Protein AF-A0A2S9FJV7-F1 (afdb_monomer)

Solvent-accessible surface area (backbone atoms only — not comparable to full-atom values): 10987 Å² total; per-residue (Å²): 119,76,80,60,46,56,65,52,51,50,52,47,60,64,44,48,60,54,53,55,47,49,53,51,53,50,49,54,50,53,51,50,48,63,74,38,38,70,60,54,49,48,46,66,67,48,44,59,58,54,53,48,51,53,51,48,52,50,62,65,41,60,77,49,50,61,55,51,49,52,54,50,47,55,52,48,50,49,51,62,64,44,38,68,61,52,52,50,45,69,64,48,48,62,56,52,52,52,55,50,46,55,44,64,33,29,91,65,30,99,82,59,45,58,73,79,84,90,76,91,76,79,64,77,75,50,78,72,59,49,49,50,81,56,78,91,72,60,74,60,92,86,64,80,75,90,74,84,80,73,83,83,65,46,73,63,64,64,92,85,38,86,64,59,75,77,54,68,52,76,40,70,35,75,95,40,85,96,42,51,82

Structure (mmCIF, N/CA/C/O backbone):
data_AF-A0A2S9FJV7-F1
#
_entry.id   AF-A0A2S9FJV7-F1
#
loop_
_atom_site.group_PDB
_atom_site.id
_atom_site.type_symbol
_atom_site.label_atom_id
_atom_site.label_alt_id
_atom_site.label_comp_id
_atom_site.label_asym_id
_atom_site.label_entity_id
_atom_site.label_seq_id
_atom_site.pdbx_PDB_ins_code
_atom_site.Cartn_x
_atom_site.Cartn_y
_atom_site.Cartn_z
_atom_site.occupancy
_atom_site.B_iso_or_equiv
_atom_site.auth_seq_id
_atom_site.auth_comp_id
_atom_site.auth_asym_id
_atom_site.auth_atom_id
_atom_site.pdbx_PDB_model_num
ATOM 1 N N . LEU A 1 1 ? -90.585 1.931 44.753 1.00 53.41 1 LEU A N 1
ATOM 2 C CA . LEU A 1 1 ? -89.561 2.211 45.792 1.00 53.41 1 LEU A CA 1
ATOM 3 C C . LEU A 1 1 ? -89.014 0.941 46.443 1.00 53.41 1 LEU A C 1
ATOM 5 O O . LEU A 1 1 ? -87.830 0.916 46.735 1.00 53.41 1 LEU A O 1
ATOM 9 N N . ILE A 1 2 ? -89.824 -0.106 46.657 1.00 54.25 2 ILE A N 1
ATOM 10 C CA . ILE A 1 2 ? -89.303 -1.427 47.064 1.00 54.25 2 ILE A CA 1
ATOM 11 C C . ILE A 1 2 ? -88.737 -2.204 45.857 1.00 54.25 2 ILE A C 1
ATOM 13 O O . ILE A 1 2 ? -87.721 -2.876 46.006 1.00 54.25 2 ILE A O 1
ATOM 17 N N . ASP A 1 3 ? -89.279 -2.002 44.651 1.00 54.28 3 ASP A N 1
ATOM 18 C CA . ASP A 1 3 ? -88.851 -2.726 43.437 1.00 54.28 3 ASP A CA 1
ATOM 19 C C . ASP A 1 3 ? -87.491 -2.276 42.860 1.00 54.28 3 ASP A C 1
ATOM 21 O O . ASP A 1 3 ? -86.829 -3.051 42.178 1.00 54.28 3 ASP A O 1
ATOM 25 N N . ASP A 1 4 ? -87.020 -1.067 43.194 1.00 52.34 4 ASP A N 1
ATOM 26 C CA . ASP A 1 4 ? -85.708 -0.541 42.765 1.00 52.34 4 ASP A CA 1
ATOM 27 C C . ASP A 1 4 ? -84.579 -0.864 43.761 1.00 52.34 4 ASP A C 1
ATOM 29 O O . ASP A 1 4 ? -83.404 -0.601 43.499 1.00 52.34 4 ASP A O 1
ATOM 33 N N . SER A 1 5 ? -84.922 -1.425 44.927 1.00 54.91 5 SER A N 1
ATOM 34 C CA . SER A 1 5 ? -83.942 -1.744 45.971 1.00 54.91 5 SER A CA 1
ATOM 35 C C . SER A 1 5 ? -83.142 -3.010 45.649 1.00 54.91 5 SER A C 1
ATOM 37 O O . SER A 1 5 ? -81.951 -3.051 45.941 1.00 54.91 5 SER A O 1
ATOM 39 N N . GLY A 1 6 ? -83.755 -3.987 44.969 1.00 60.19 6 GLY A N 1
ATOM 40 C CA . GLY A 1 6 ? -83.097 -5.215 44.504 1.00 60.19 6 GLY A CA 1
ATOM 41 C C . GLY A 1 6 ? -81.924 -4.954 43.548 1.00 60.19 6 GLY A C 1
ATOM 42 O O . GLY A 1 6 ? -80.798 -5.285 43.901 1.00 60.19 6 GLY A O 1
ATOM 43 N N . PRO A 1 7 ? -82.127 -4.269 42.403 1.00 63.44 7 PRO A N 1
ATOM 44 C CA . PRO A 1 7 ? -81.056 -3.990 41.438 1.00 63.44 7 PRO A CA 1
ATOM 45 C C . PRO A 1 7 ? -79.914 -3.129 42.001 1.00 63.44 7 PRO A C 1
ATOM 47 O O . PR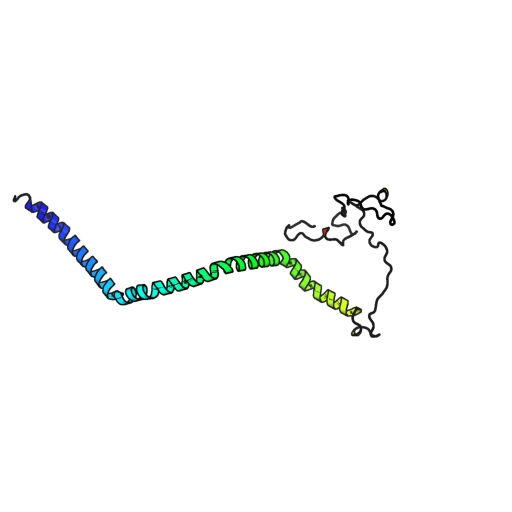O A 1 7 ? -78.753 -3.302 41.634 1.00 63.44 7 PRO A O 1
ATOM 50 N N . LEU A 1 8 ? -80.223 -2.197 42.911 1.00 59.31 8 LEU A N 1
ATOM 51 C CA . LEU A 1 8 ? -79.219 -1.351 43.560 1.00 59.31 8 LEU A CA 1
ATOM 52 C C . LEU A 1 8 ? -78.386 -2.148 44.575 1.00 59.31 8 LEU A C 1
ATOM 54 O O . LEU A 1 8 ? -77.164 -2.001 44.604 1.00 59.31 8 LEU A O 1
ATOM 58 N N . LEU A 1 9 ? -79.026 -3.000 45.381 1.00 57.56 9 LEU A N 1
ATOM 59 C CA . LEU A 1 9 ? -78.347 -3.893 46.322 1.00 57.56 9 LEU A CA 1
ATOM 60 C C . LEU A 1 9 ? -77.525 -4.966 45.594 1.00 57.56 9 LEU A C 1
ATOM 62 O O . LEU A 1 9 ? -76.413 -5.246 46.035 1.00 57.56 9 LEU A O 1
ATOM 66 N N . ASP A 1 10 ? -77.998 -5.470 44.452 1.00 59.06 10 ASP A N 1
ATOM 67 C CA . ASP A 1 10 ? -77.259 -6.406 43.594 1.00 59.06 10 ASP A CA 1
ATOM 68 C C . ASP A 1 10 ? -76.037 -5.739 42.943 1.00 59.06 10 ASP A C 1
ATOM 70 O O . ASP A 1 10 ? -74.940 -6.291 42.992 1.00 59.06 10 ASP A O 1
ATOM 74 N N . SER A 1 11 ? -76.164 -4.502 42.443 1.00 60.59 11 SER A N 1
ATOM 75 C CA . SER A 1 11 ? -75.019 -3.740 41.913 1.00 60.59 11 SER A CA 1
ATOM 76 C C . SER A 1 11 ? -73.975 -3.401 42.989 1.00 60.59 11 SER A C 1
ATOM 78 O O . SER A 1 11 ? -72.770 -3.373 42.722 1.00 60.59 11 SER A O 1
ATOM 80 N N . GLN A 1 12 ? -74.407 -3.167 44.234 1.00 56.41 12 GLN A N 1
ATOM 81 C CA . GLN A 1 12 ? -73.503 -2.940 45.363 1.00 56.41 12 GLN A CA 1
ATOM 82 C C . GLN A 1 12 ? -72.866 -4.242 45.851 1.00 56.41 12 GLN A C 1
ATOM 84 O O . GLN A 1 12 ? -71.688 -4.239 46.209 1.00 56.41 12 GLN A O 1
ATOM 89 N N . ALA A 1 13 ? -73.588 -5.362 45.806 1.00 61.78 13 ALA A N 1
ATOM 90 C CA . ALA A 1 13 ? -73.029 -6.686 46.050 1.00 61.78 13 ALA A CA 1
ATOM 91 C C . ALA A 1 13 ? -71.978 -7.057 44.985 1.00 61.78 13 ALA A C 1
ATOM 93 O O . ALA A 1 13 ? -70.896 -7.515 45.349 1.00 61.78 13 ALA A O 1
ATOM 94 N N . GLU A 1 14 ? -72.230 -6.762 43.703 1.00 63.12 14 GLU A N 1
ATOM 95 C CA . GLU A 1 14 ? -71.280 -6.985 42.600 1.00 63.12 14 GLU A CA 1
ATOM 96 C C . GLU A 1 14 ? -70.026 -6.099 42.690 1.00 63.12 14 GLU A C 1
ATOM 98 O O . GLU A 1 14 ? -68.915 -6.545 42.399 1.00 63.12 14 GLU A O 1
ATOM 103 N N . THR A 1 15 ? -70.159 -4.839 43.116 1.00 65.25 15 THR A N 1
ATOM 104 C CA . THR A 1 15 ? -69.034 -3.881 43.156 1.00 65.25 15 THR A CA 1
ATOM 105 C C . THR A 1 15 ? -68.218 -3.932 44.448 1.00 65.25 15 THR A C 1
ATOM 107 O O . THR A 1 15 ? -67.056 -3.513 44.464 1.00 65.25 15 THR A O 1
ATOM 110 N N . THR A 1 16 ? -68.765 -4.496 45.528 1.00 75.25 16 THR A N 1
ATOM 111 C CA . THR A 1 16 ? -68.079 -4.608 46.827 1.00 75.25 16 THR A CA 1
ATOM 112 C C . THR A 1 16 ? -66.769 -5.395 46.728 1.00 75.25 16 THR A C 1
ATOM 114 O O . THR A 1 16 ? -65.754 -4.991 47.307 1.00 75.25 16 THR A O 1
ATOM 117 N N . ASP A 1 17 ? -66.750 -6.494 45.974 1.00 78.62 17 ASP A N 1
ATOM 118 C CA . ASP A 1 17 ? -65.540 -7.303 45.802 1.00 78.62 17 ASP A CA 1
ATOM 119 C C . ASP A 1 17 ? -64.489 -6.605 44.934 1.00 78.62 17 ASP A C 1
ATOM 121 O O . ASP A 1 17 ? -63.287 -6.709 45.212 1.00 78.62 17 ASP A O 1
ATOM 125 N N . ALA A 1 18 ? -64.923 -5.807 43.955 1.00 79.50 18 ALA A N 1
ATOM 126 C CA . ALA A 1 18 ? -64.040 -4.960 43.161 1.00 79.50 18 ALA A CA 1
ATOM 127 C C . ALA A 1 18 ? -63.389 -3.864 44.023 1.00 79.50 18 ALA A C 1
ATOM 129 O O . ALA A 1 18 ? -62.173 -3.685 43.966 1.00 79.50 18 ALA A O 1
ATOM 130 N N . ILE A 1 19 ? -64.154 -3.198 44.897 1.00 79.94 19 ILE A N 1
ATOM 131 C CA . ILE A 1 19 ? -63.640 -2.173 45.823 1.00 79.94 19 ILE A CA 1
ATOM 132 C C . ILE A 1 19 ? -62.657 -2.785 46.830 1.00 79.94 19 ILE A C 1
ATOM 134 O O . ILE A 1 19 ? -61.575 -2.240 47.053 1.00 79.94 19 ILE A O 1
ATOM 138 N N . LYS A 1 20 ? -62.979 -3.949 47.409 1.00 82.38 20 LYS A N 1
ATOM 139 C CA . LYS A 1 20 ? -62.076 -4.670 48.326 1.00 82.38 20 LYS A CA 1
ATOM 140 C C . LYS A 1 20 ? -60.790 -5.122 47.644 1.00 82.38 20 LYS A C 1
ATOM 142 O O . LYS A 1 20 ? -59.736 -5.157 48.280 1.00 82.38 20 LYS A O 1
ATOM 147 N N . THR A 1 21 ? -60.876 -5.526 46.381 1.00 86.56 21 THR A N 1
ATOM 148 C CA . THR A 1 21 ? -59.709 -5.918 45.585 1.00 86.56 21 THR A CA 1
ATOM 149 C C . THR A 1 21 ? -58.861 -4.700 45.257 1.00 86.56 21 THR A C 1
ATOM 151 O O . THR A 1 21 ? -57.668 -4.721 45.533 1.00 86.56 21 THR A O 1
ATOM 154 N N . TRP A 1 22 ? -59.468 -3.602 44.805 1.00 84.38 22 TRP A N 1
ATOM 155 C CA . TRP A 1 22 ? -58.778 -2.339 44.555 1.00 84.38 22 TRP A CA 1
ATOM 156 C C . TRP A 1 22 ? -58.074 -1.808 45.808 1.00 84.38 22 TRP A C 1
ATOM 158 O O . TRP A 1 22 ? -56.892 -1.490 45.747 1.00 84.38 22 TRP A O 1
ATOM 168 N N . ALA A 1 23 ? -58.742 -1.803 46.964 1.00 87.81 23 ALA A N 1
ATOM 169 C CA . ALA A 1 23 ? -58.144 -1.370 48.224 1.00 87.81 23 ALA A CA 1
ATOM 170 C C . ALA A 1 23 ? -56.967 -2.267 48.654 1.00 87.81 23 ALA A C 1
ATOM 172 O O . ALA A 1 23 ? -55.936 -1.760 49.096 1.00 87.81 23 ALA A O 1
ATOM 173 N N . ARG A 1 24 ? -57.077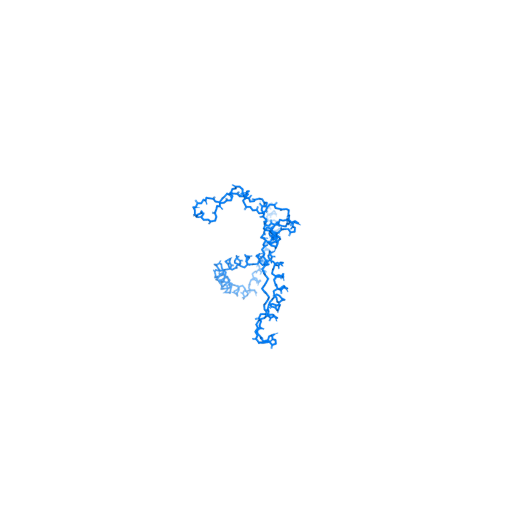 -3.595 48.482 1.00 87.75 24 ARG A N 1
ATOM 174 C CA . ARG A 1 24 ? -55.969 -4.534 48.747 1.00 87.75 24 ARG A CA 1
ATOM 175 C C . ARG A 1 24 ? -54.807 -4.345 47.781 1.00 87.75 24 ARG A C 1
ATOM 177 O O . ARG A 1 24 ? -53.664 -4.351 48.225 1.00 87.75 24 ARG A O 1
ATOM 184 N N . SER A 1 25 ? -55.083 -4.164 46.495 1.00 88.62 25 SER A N 1
ATOM 185 C CA . SER A 1 25 ? -54.067 -3.902 45.476 1.00 88.62 25 SER A CA 1
ATOM 186 C C . SER A 1 25 ? -53.365 -2.571 45.725 1.00 88.62 25 SER A C 1
ATOM 188 O O . SER A 1 25 ? -52.140 -2.523 45.690 1.00 88.62 25 SER A O 1
ATOM 190 N N . LEU A 1 26 ? -54.115 -1.517 46.055 1.00 88.56 26 LEU A N 1
ATOM 191 C CA . LEU A 1 26 ? -53.564 -0.210 46.395 1.00 88.56 26 LEU A CA 1
ATOM 192 C C . LEU A 1 26 ? -52.669 -0.313 47.631 1.00 88.56 26 LEU A C 1
ATOM 194 O O . LEU A 1 26 ? -51.532 0.134 47.576 1.00 88.56 26 LEU A O 1
ATOM 198 N N . ASN A 1 27 ? -53.144 -0.974 48.692 1.00 90.75 27 ASN A N 1
ATOM 199 C CA . ASN A 1 27 ? -52.367 -1.210 49.908 1.00 90.75 27 ASN A CA 1
ATOM 200 C C . ASN A 1 27 ? -51.111 -2.055 49.648 1.00 90.75 27 ASN A C 1
ATOM 202 O O . ASN A 1 27 ? -50.056 -1.776 50.201 1.00 90.75 27 ASN A O 1
ATOM 206 N N . GLY A 1 28 ? -51.200 -3.074 48.788 1.00 89.25 28 GLY A N 1
ATOM 207 C CA . GLY A 1 28 ? -50.046 -3.876 48.383 1.00 89.25 28 GLY A CA 1
ATOM 208 C C . GLY A 1 28 ? -48.990 -3.044 47.651 1.00 89.25 28 GLY A C 1
ATOM 209 O O . GLY A 1 28 ? -47.798 -3.183 47.924 1.00 89.25 28 GLY A O 1
ATOM 210 N N . ILE A 1 29 ? -49.425 -2.134 46.776 1.00 86.88 29 ILE A N 1
ATOM 211 C CA . ILE A 1 29 ? -48.541 -1.210 46.058 1.00 86.88 29 ILE A CA 1
ATOM 212 C C . ILE A 1 29 ? -47.909 -0.202 47.025 1.00 86.88 29 ILE A C 1
ATOM 214 O O . ILE A 1 29 ? -46.688 -0.061 47.025 1.00 86.88 29 ILE A O 1
ATOM 218 N N . THR A 1 30 ? -48.684 0.474 47.882 1.00 88.25 30 THR A N 1
ATOM 219 C CA . THR A 1 30 ? -48.124 1.441 48.844 1.00 88.25 30 THR A CA 1
ATOM 220 C C . THR A 1 30 ? -47.226 0.776 49.875 1.00 88.25 30 THR A C 1
ATOM 222 O O . THR A 1 30 ? -46.175 1.330 50.189 1.00 88.25 30 THR A O 1
ATOM 225 N N . ALA A 1 31 ? -47.565 -0.425 50.349 1.00 91.38 31 ALA A N 1
ATOM 226 C CA . ALA A 1 31 ? -46.692 -1.194 51.228 1.00 91.38 31 ALA A CA 1
ATOM 227 C C . ALA A 1 31 ? -45.354 -1.506 50.549 1.00 91.38 31 ALA A C 1
ATOM 229 O O . ALA A 1 31 ? -44.311 -1.352 51.182 1.00 91.38 31 ALA A O 1
ATOM 230 N N . GLN A 1 32 ? -45.358 -1.866 49.259 1.00 88.75 32 GLN A N 1
ATOM 231 C CA . GLN A 1 32 ? -44.109 -2.082 48.532 1.00 88.75 32 GLN A CA 1
ATOM 232 C C . GLN A 1 32 ? -43.318 -0.805 48.269 1.00 88.75 32 GLN A C 1
ATOM 234 O O . GLN A 1 32 ? -42.091 -0.829 48.320 1.00 88.75 32 GLN A O 1
ATOM 239 N N . VAL A 1 33 ? -43.980 0.322 48.022 1.00 87.44 33 VAL A N 1
ATOM 240 C CA . VAL A 1 33 ? -43.288 1.609 47.876 1.00 87.44 33 VAL A CA 1
ATOM 241 C C . VAL A 1 33 ? -42.628 2.019 49.191 1.00 87.44 33 VAL A C 1
ATOM 243 O O . VAL A 1 33 ? -41.473 2.420 49.178 1.00 87.44 33 VAL A O 1
ATOM 246 N N . VAL A 1 34 ? -43.311 1.858 50.327 1.00 91.94 34 VAL A N 1
ATOM 247 C CA . VAL A 1 34 ? -42.737 2.136 51.654 1.00 91.94 34 VAL A CA 1
ATOM 248 C C . VAL A 1 34 ? -41.585 1.181 51.965 1.00 91.94 34 VAL A C 1
ATOM 250 O O . VAL A 1 34 ? -40.537 1.615 52.437 1.00 91.94 34 VAL A O 1
ATOM 253 N N . GLN A 1 35 ? -41.749 -0.109 51.663 1.00 94.3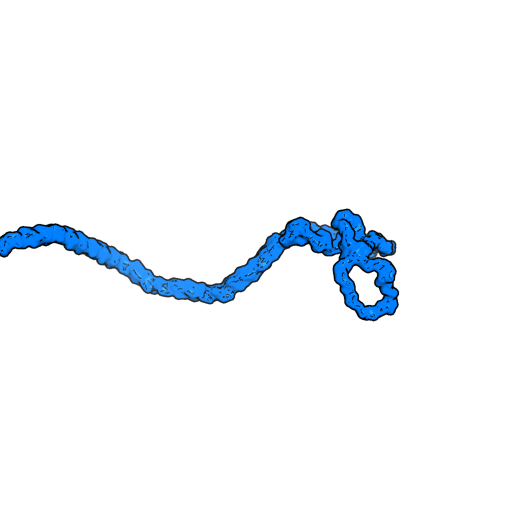8 35 GLN A N 1
ATOM 254 C CA . GLN A 1 35 ? -40.709 -1.115 51.873 1.00 94.38 35 GLN A CA 1
ATOM 255 C C . GLN A 1 35 ? -39.468 -0.851 51.004 1.00 94.38 35 GLN A C 1
ATOM 257 O O . GLN A 1 35 ? -38.355 -1.140 51.440 1.00 94.38 35 GLN A O 1
ATOM 262 N N . ASN A 1 36 ? -39.652 -0.253 49.819 1.00 92.50 36 ASN A N 1
ATOM 263 C CA . ASN A 1 36 ? -38.575 0.111 48.899 1.00 92.50 36 ASN A CA 1
ATOM 264 C C . ASN A 1 36 ? -38.174 1.604 48.924 1.00 92.50 36 ASN A C 1
ATOM 266 O O . ASN A 1 36 ? -37.377 2.027 48.081 1.00 92.50 36 ASN A O 1
ATOM 270 N N . ASP A 1 37 ? -38.685 2.418 49.861 1.00 92.81 37 ASP A N 1
ATOM 271 C CA . ASP A 1 37 ? -38.365 3.858 49.951 1.00 92.81 37 ASP A CA 1
ATOM 272 C C . ASP A 1 37 ? -36.849 4.129 49.967 1.00 92.81 37 ASP A C 1
ATOM 274 O O . ASP A 1 37 ? -36.408 5.018 49.232 1.00 92.81 37 ASP A O 1
ATOM 278 N N . PRO A 1 38 ? -36.010 3.352 50.689 1.00 91.50 38 PRO A N 1
ATOM 279 C CA . PRO A 1 38 ? -34.565 3.556 50.669 1.00 91.50 38 PRO A CA 1
ATOM 280 C C . PRO A 1 38 ? -33.960 3.383 49.272 1.00 91.50 38 PRO A C 1
ATOM 282 O O . PRO A 1 38 ? -33.111 4.181 48.875 1.00 91.50 38 PRO A O 1
ATOM 285 N N . GLN A 1 39 ? -34.396 2.377 48.504 1.00 90.00 39 GLN A N 1
ATOM 286 C CA . GLN A 1 39 ? -33.915 2.138 47.140 1.00 90.00 39 GLN A CA 1
ATOM 287 C C . GLN A 1 39 ? -34.402 3.225 46.176 1.00 90.00 39 GLN A C 1
ATOM 289 O O . GLN A 1 39 ? -33.616 3.720 45.368 1.00 90.00 39 GLN A O 1
ATOM 294 N N . VAL A 1 40 ? -35.671 3.638 46.280 1.00 86.50 40 VAL A N 1
ATOM 295 C CA . VAL A 1 40 ? -36.244 4.714 45.453 1.00 86.50 40 VAL A CA 1
ATOM 296 C C . VAL A 1 40 ? -35.520 6.032 45.720 1.00 86.50 40 VAL A C 1
ATOM 298 O O . VAL A 1 40 ? -35.098 6.721 44.791 1.00 86.50 40 VAL A O 1
ATOM 301 N N . ARG A 1 41 ? -35.290 6.359 46.993 1.00 89.12 41 ARG A N 1
ATOM 302 C CA . ARG A 1 41 ? -34.549 7.551 47.409 1.00 89.12 41 ARG A CA 1
ATOM 303 C C . ARG A 1 41 ? -33.095 7.498 46.957 1.00 89.12 41 ARG A C 1
ATOM 305 O O . ARG A 1 41 ? -32.585 8.499 46.462 1.00 89.12 41 ARG A O 1
ATOM 312 N N . ALA A 1 42 ? -32.444 6.340 47.061 1.00 89.12 42 ALA A N 1
ATOM 313 C CA . ALA A 1 42 ? -31.085 6.156 46.567 1.00 89.12 42 ALA A CA 1
ATOM 314 C C . ALA A 1 42 ? -30.998 6.370 45.048 1.00 89.12 42 ALA A C 1
ATOM 316 O O . ALA A 1 42 ? -30.059 7.014 44.583 1.00 89.12 42 ALA A O 1
ATOM 317 N N . LEU A 1 43 ? -31.979 5.887 44.279 1.00 87.19 43 LEU A N 1
ATOM 318 C CA . LEU A 1 43 ? -32.042 6.094 42.833 1.00 87.19 43 LEU A CA 1
ATOM 319 C C . LEU A 1 43 ? -32.260 7.571 42.479 1.00 87.19 43 LEU A C 1
ATOM 321 O O . LEU A 1 43 ? -31.559 8.097 41.620 1.00 87.19 43 LEU A O 1
ATOM 325 N N . LEU A 1 44 ? -33.172 8.261 43.167 1.00 87.31 44 LEU A N 1
ATOM 326 C CA . LEU A 1 44 ? -33.429 9.689 42.944 1.00 87.31 44 LEU A CA 1
ATOM 327 C C . LEU A 1 44 ? -32.240 10.572 43.345 1.00 87.31 44 LEU A C 1
ATOM 329 O O . LEU A 1 44 ? -31.981 11.580 42.696 1.00 87.31 44 LEU A O 1
ATOM 333 N N . GLN A 1 45 ? -31.501 10.193 44.389 1.00 88.50 45 GLN A N 1
ATOM 334 C CA . GLN A 1 45 ? -30.326 10.936 44.847 1.00 88.50 45 GLN A CA 1
ATOM 335 C C . GLN A 1 45 ? -29.089 10.683 43.978 1.00 88.50 45 GLN A C 1
ATOM 337 O O . GLN A 1 45 ? -28.330 11.610 43.713 1.00 88.50 45 GLN A O 1
ATOM 342 N N . ARG A 1 46 ? -28.861 9.438 43.542 1.00 87.56 46 ARG A N 1
ATOM 343 C CA . ARG A 1 46 ? -27.635 9.045 42.820 1.00 87.56 46 ARG A CA 1
ATOM 344 C C . ARG A 1 46 ? -27.790 9.070 41.300 1.00 87.56 46 ARG A C 1
ATOM 346 O O . ARG A 1 46 ? -26.806 9.268 40.593 1.00 87.56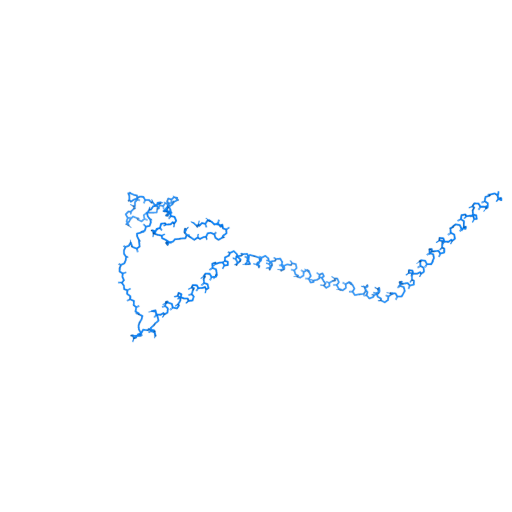 46 ARG A O 1
ATOM 353 N N . GLY A 1 47 ? -29.009 8.887 40.796 1.00 85.19 47 GLY A N 1
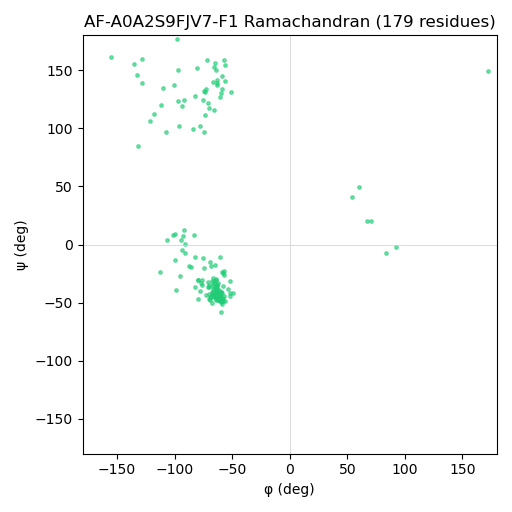ATOM 354 C CA . GLY A 1 47 ? -29.321 8.826 39.368 1.00 85.19 47 GLY A CA 1
ATOM 355 C C . GLY A 1 47 ? -28.924 10.082 38.584 1.00 85.19 47 GLY A C 1
ATOM 356 O O . GLY A 1 47 ? -28.243 9.939 37.569 1.00 85.19 47 GLY A O 1
ATOM 357 N N . PRO A 1 48 ? -29.270 11.304 39.039 1.00 91.44 48 PRO A N 1
ATOM 358 C CA . PRO A 1 48 ? -28.904 12.534 38.335 1.00 91.44 48 PRO A CA 1
ATOM 359 C C . PRO A 1 48 ? -27.390 12.726 38.207 1.00 91.44 48 PRO A C 1
ATOM 361 O O . PRO A 1 48 ? -26.913 13.033 37.118 1.00 91.44 48 PRO A O 1
ATOM 364 N N . GLY A 1 49 ? -26.637 12.471 39.284 1.00 87.06 49 GLY A N 1
ATOM 365 C CA . GLY A 1 49 ? -25.175 12.574 39.277 1.00 87.06 49 GLY A CA 1
ATOM 366 C C . GLY A 1 49 ? -24.529 11.576 38.317 1.00 87.06 49 GLY A C 1
ATOM 367 O O . GLY A 1 49 ? -23.699 11.958 37.501 1.00 87.06 49 GLY A O 1
ATOM 368 N N . PHE A 1 50 ? -24.976 10.316 38.330 1.00 86.75 50 PHE A N 1
ATOM 369 C CA . PHE A 1 50 ? -24.521 9.312 37.364 1.00 86.75 50 PHE A CA 1
ATOM 370 C C . PHE A 1 50 ? -24.823 9.721 35.912 1.00 86.75 50 PHE A C 1
ATOM 372 O O . PHE A 1 50 ? -23.951 9.639 35.050 1.00 86.75 50 PHE A O 1
ATOM 379 N N . ALA A 1 51 ? -26.039 10.202 35.634 1.00 88.81 51 ALA A N 1
ATOM 380 C CA . ALA A 1 51 ? -26.421 10.651 34.297 1.00 88.81 51 ALA A CA 1
ATOM 381 C C . ALA A 1 51 ? -25.607 11.874 33.836 1.00 88.81 51 ALA A C 1
ATOM 383 O O . ALA A 1 51 ? -25.240 11.956 32.664 1.00 88.81 51 ALA A O 1
ATOM 384 N N . GLN A 1 52 ? -25.292 12.801 34.744 1.00 90.56 52 GLN A N 1
ATOM 385 C CA . GLN A 1 52 ? -24.439 13.957 34.461 1.00 90.56 52 GLN A CA 1
ATOM 386 C C . GLN A 1 52 ? -22.990 13.564 34.189 1.00 90.56 52 GLN A C 1
ATOM 388 O O . GLN A 1 52 ? -22.419 14.084 33.237 1.00 90.56 52 GLN A O 1
ATOM 393 N N . GLU A 1 53 ? -22.426 12.617 34.937 1.00 90.38 53 GLU A N 1
ATOM 394 C CA . GLU A 1 53 ? -21.082 12.083 34.676 1.00 90.38 53 GLU A CA 1
ATOM 395 C C . GLU A 1 53 ? -21.004 11.401 33.305 1.00 90.38 53 GLU A C 1
ATOM 397 O O . GLU A 1 53 ? -20.131 11.709 32.494 1.00 90.38 53 GLU A O 1
ATOM 402 N N . VAL A 1 54 ? -21.973 10.536 32.982 1.00 90.62 54 VAL A N 1
ATOM 403 C CA . VAL A 1 54 ? -22.035 9.872 31.670 1.00 90.62 54 VAL A CA 1
ATOM 404 C C . VAL A 1 54 ? -22.231 10.890 30.545 1.00 90.62 54 VAL A C 1
ATOM 406 O O . VAL A 1 54 ? -21.555 10.816 29.518 1.00 90.62 54 VAL A O 1
ATOM 409 N N . SER A 1 55 ? -23.118 11.871 30.729 1.00 90.81 55 SER A N 1
ATOM 410 C CA . SER A 1 55 ? -23.331 12.943 29.753 1.00 90.81 55 SER A CA 1
ATOM 411 C C . SER A 1 55 ? -22.085 13.814 29.583 1.00 90.81 55 SER A C 1
ATOM 413 O O . SER A 1 55 ? -21.765 14.197 28.459 1.00 90.81 55 SER A O 1
ATOM 415 N N . GLY A 1 56 ? -21.374 14.120 30.669 1.00 92.19 56 GLY A N 1
ATOM 416 C CA . GLY A 1 56 ? -20.130 14.883 30.657 1.00 92.19 56 GLY A CA 1
ATOM 417 C C . GLY A 1 56 ? -19.026 14.142 29.911 1.00 92.19 56 GLY A C 1
ATOM 418 O O . GLY A 1 56 ? -18.416 14.707 29.005 1.00 92.19 56 GLY A O 1
ATOM 419 N N . LEU A 1 57 ? -18.835 12.854 30.204 1.00 89.69 57 LEU A N 1
ATOM 420 C CA . LEU A 1 57 ? -17.893 11.993 29.489 1.00 89.69 57 LEU A CA 1
ATOM 421 C C . LEU A 1 57 ? -18.220 11.918 27.990 1.00 89.69 57 LEU A C 1
ATOM 423 O O . LEU A 1 57 ? -17.341 12.102 27.150 1.00 89.69 57 LEU A O 1
ATOM 427 N N . LEU A 1 58 ? -19.488 11.696 27.634 1.00 90.69 58 LEU A N 1
ATOM 428 C CA . LEU A 1 58 ? -19.917 11.654 26.234 1.00 90.69 58 LEU A CA 1
ATOM 429 C C . LEU A 1 58 ? -19.698 12.998 25.529 1.00 90.69 58 LEU A C 1
ATOM 431 O O . LEU A 1 58 ? -19.250 13.010 24.384 1.00 90.69 58 LEU A O 1
ATOM 435 N N . GLN A 1 59 ? -19.962 14.126 26.193 1.00 92.31 59 GLN A N 1
ATOM 436 C CA . GLN A 1 59 ? -19.684 15.459 25.650 1.00 92.31 59 GLN A CA 1
ATOM 437 C C . GLN A 1 59 ? -18.184 15.700 25.438 1.00 92.31 59 GLN A C 1
ATOM 439 O O . GLN A 1 59 ? -17.816 16.299 24.429 1.00 92.31 59 GLN A O 1
ATOM 444 N N . GLN A 1 60 ? -17.328 15.195 26.330 1.00 89.62 60 GLN A N 1
ATOM 445 C CA . GLN A 1 60 ? -15.870 15.283 26.203 1.00 89.62 60 GLN A CA 1
ATOM 446 C C . GLN A 1 60 ? -15.316 14.402 25.072 1.00 89.62 60 GLN A C 1
ATOM 448 O O . GLN A 1 60 ? -14.385 14.809 24.380 1.00 89.62 60 GLN A O 1
ATOM 453 N N . LEU A 1 61 ? -15.895 13.216 24.849 1.00 90.38 61 LEU A N 1
ATOM 454 C CA . LEU A 1 61 ? -15.477 12.295 23.783 1.00 90.38 61 LEU A CA 1
ATOM 455 C C . LEU A 1 61 ? -16.025 12.678 22.403 1.00 90.38 61 LEU A C 1
ATOM 457 O O . LEU A 1 61 ? -15.376 12.417 21.391 1.00 90.38 61 LEU A O 1
ATOM 461 N N . LYS A 1 62 ? -17.205 13.303 22.336 1.00 89.00 62 LYS A N 1
ATOM 462 C CA . LYS A 1 62 ? -17.879 13.694 21.086 1.00 89.00 62 LYS A CA 1
ATOM 463 C C . LYS A 1 62 ? -16.990 14.447 20.076 1.00 89.00 62 LYS A C 1
ATOM 465 O O . LYS A 1 62 ? -17.110 14.136 18.893 1.00 89.00 62 LYS A O 1
ATOM 470 N N . PRO A 1 63 ? -16.125 15.408 20.461 1.00 89.88 63 PRO A N 1
ATOM 471 C CA . PRO A 1 63 ? -15.261 16.095 19.499 1.00 89.88 63 PRO A CA 1
ATOM 472 C C . PRO A 1 63 ? -14.054 15.265 19.033 1.00 89.88 63 PRO A C 1
ATOM 474 O O . PRO A 1 63 ? -13.605 15.437 17.905 1.00 89.88 63 PRO A O 1
ATOM 477 N N . THR A 1 64 ? -13.511 14.377 19.870 1.00 89.62 64 THR A N 1
ATOM 478 C CA . THR A 1 64 ? -12.223 13.704 19.613 1.00 89.62 64 THR A CA 1
ATOM 479 C C . THR A 1 64 ? -12.383 12.301 19.045 1.00 89.62 64 THR A C 1
ATOM 481 O O . THR A 1 64 ? -11.639 11.915 18.143 1.00 89.62 64 THR A O 1
ATOM 484 N N . LEU A 1 65 ? -13.369 11.544 19.526 1.00 89.62 65 LEU A N 1
ATOM 485 C CA . LEU A 1 65 ? -13.590 10.155 19.135 1.00 89.62 65 LEU A CA 1
ATOM 486 C C . LEU A 1 65 ? -13.858 9.994 17.627 1.00 89.62 65 LEU A C 1
ATOM 488 O O . LEU A 1 65 ? -13.224 9.127 17.026 1.00 89.62 65 LEU A O 1
ATOM 492 N N . PRO A 1 66 ? -14.704 10.815 16.967 1.00 87.88 66 PRO A N 1
ATOM 493 C CA . PRO A 1 66 ? -14.929 10.681 15.528 1.00 87.88 66 PRO A CA 1
ATOM 494 C C . PRO A 1 66 ? -13.670 10.953 14.700 1.00 87.88 66 PRO A C 1
ATOM 496 O O . PRO A 1 66 ? -13.424 10.253 13.725 1.00 87.88 66 PRO A O 1
ATOM 499 N N . ILE A 1 67 ? -12.852 11.933 15.102 1.00 87.81 67 ILE A N 1
ATOM 500 C CA . ILE A 1 67 ? -11.600 12.278 14.412 1.00 87.81 67 ILE A CA 1
ATOM 501 C C . ILE A 1 67 ? -10.572 11.159 14.586 1.00 87.81 67 ILE A C 1
ATOM 503 O O . ILE A 1 67 ? -9.941 10.743 13.617 1.00 87.81 67 ILE A O 1
ATOM 507 N N . LEU A 1 68 ? -10.420 10.644 15.808 1.00 85.62 68 LEU A N 1
ATOM 508 C CA . LEU A 1 68 ? -9.532 9.520 16.090 1.00 85.62 68 LEU A CA 1
ATOM 509 C C . LEU A 1 68 ? -9.933 8.286 15.278 1.00 85.62 68 LEU A C 1
ATOM 511 O O . LEU A 1 68 ? -9.080 7.675 14.638 1.00 85.62 68 LEU A O 1
ATOM 515 N N . LEU A 1 69 ? -11.225 7.949 15.274 1.00 87.06 69 LEU A N 1
ATOM 516 C CA . LEU A 1 69 ? -11.747 6.840 14.484 1.00 87.06 69 LEU A CA 1
ATOM 517 C C . LEU A 1 69 ? -11.508 7.077 12.996 1.00 87.06 69 LEU A C 1
ATOM 519 O O . LEU A 1 69 ? -10.965 6.192 12.350 1.00 87.06 69 LEU A O 1
ATOM 523 N N . ALA A 1 70 ? -11.820 8.255 12.453 1.00 86.31 70 ALA A N 1
ATOM 524 C CA . ALA A 1 70 ? -11.569 8.568 11.046 1.00 86.31 70 ALA A CA 1
ATOM 525 C C . ALA A 1 70 ? -10.086 8.391 10.672 1.00 86.31 70 ALA A C 1
ATOM 527 O O . ALA A 1 70 ? -9.774 7.683 9.716 1.00 86.31 70 ALA A O 1
ATOM 528 N N . ASN A 1 71 ? -9.170 8.945 11.471 1.00 84.94 71 ASN A N 1
ATOM 529 C CA . ASN A 1 71 ? -7.729 8.820 11.245 1.00 84.94 71 ASN A CA 1
ATOM 530 C C . ASN A 1 71 ? -7.257 7.360 11.300 1.00 84.94 71 ASN A C 1
ATOM 532 O O . ASN A 1 71 ? -6.524 6.909 10.420 1.00 84.94 71 ASN A O 1
ATOM 536 N N . LEU A 1 72 ? -7.703 6.599 12.304 1.00 88.06 72 LEU A N 1
ATOM 537 C CA . LEU A 1 72 ? -7.366 5.180 12.434 1.00 88.06 72 LEU A CA 1
ATOM 538 C C . LEU A 1 72 ? -7.989 4.329 11.327 1.00 88.06 72 LEU A C 1
ATOM 540 O O . LEU A 1 72 ? -7.388 3.339 10.920 1.00 88.06 72 LEU A O 1
ATOM 544 N N . THR A 1 73 ? -9.158 4.715 10.815 1.00 90.50 73 THR A N 1
ATOM 545 C CA . THR A 1 73 ? -9.814 3.997 9.718 1.00 90.50 73 THR A CA 1
ATOM 546 C C . THR A 1 73 ? -9.009 4.159 8.435 1.00 90.50 73 THR A C 1
ATOM 548 O O . THR A 1 73 ? -8.726 3.162 7.783 1.00 90.50 73 THR A O 1
ATOM 551 N N . THR A 1 74 ? -8.556 5.374 8.114 1.00 88.31 74 THR A N 1
ATOM 552 C CA . THR A 1 74 ? -7.714 5.633 6.935 1.00 88.31 74 THR A CA 1
ATOM 553 C C . THR A 1 74 ? -6.391 4.872 7.003 1.00 88.31 74 THR A C 1
ATOM 555 O O . THR A 1 74 ? -6.009 4.192 6.048 1.00 88.31 74 THR A O 1
ATOM 558 N N . VAL A 1 75 ? -5.695 4.935 8.144 1.00 89.25 75 VAL A N 1
ATOM 559 C CA . VAL A 1 75 ? -4.435 4.200 8.337 1.00 89.25 75 VAL A CA 1
ATOM 560 C C . VAL A 1 75 ? -4.676 2.692 8.284 1.00 89.25 75 VAL A C 1
ATOM 562 O O . VAL A 1 75 ? -3.950 1.983 7.593 1.00 89.25 75 VAL A O 1
ATOM 565 N N . GLY A 1 76 ? -5.719 2.200 8.957 1.00 90.00 76 GLY A N 1
ATOM 566 C CA . GLY A 1 76 ? -6.081 0.785 8.970 1.00 90.00 76 GLY A CA 1
ATOM 567 C C . GLY A 1 76 ? -6.423 0.258 7.579 1.00 90.00 76 GLY A C 1
ATOM 568 O O . GLY A 1 76 ? -5.892 -0.770 7.175 1.00 90.00 76 GLY A O 1
ATOM 569 N N . GLN A 1 77 ? -7.239 0.983 6.812 1.00 90.25 77 GLN A N 1
ATOM 570 C CA . GLN A 1 77 ? -7.557 0.642 5.424 1.00 90.25 77 GLN A CA 1
ATOM 571 C C . GLN A 1 77 ? -6.303 0.631 4.552 1.00 90.25 77 GLN A C 1
ATOM 573 O O . GLN A 1 77 ? -6.107 -0.311 3.795 1.00 90.25 77 GLN A O 1
ATOM 578 N N . THR A 1 78 ? -5.414 1.614 4.703 1.00 90.25 78 THR A N 1
ATOM 579 C CA . THR A 1 78 ? -4.162 1.664 3.934 1.00 90.25 78 THR A CA 1
ATOM 580 C C . THR A 1 78 ? -3.262 0.473 4.265 1.00 90.25 78 THR A C 1
ATOM 582 O O . THR A 1 78 ? -2.776 -0.204 3.364 1.00 90.25 78 THR A O 1
ATOM 585 N N . LEU A 1 79 ? -3.071 0.165 5.550 1.00 91.06 79 LEU A N 1
ATOM 586 C CA . LEU A 1 79 ? -2.257 -0.971 5.986 1.00 91.06 79 LEU A CA 1
ATOM 587 C C . LEU A 1 79 ? -2.846 -2.315 5.554 1.00 91.06 79 LEU A C 1
ATOM 589 O O . LEU A 1 79 ? -2.083 -3.210 5.210 1.00 91.06 79 LEU A O 1
ATOM 593 N N . LEU A 1 80 ? -4.174 -2.458 5.560 1.00 92.50 80 LEU A N 1
ATOM 594 C CA . LEU A 1 80 ? -4.855 -3.663 5.082 1.00 92.50 80 LEU A CA 1
ATOM 595 C C . LEU A 1 80 ? -4.727 -3.814 3.566 1.00 92.50 80 LEU A C 1
ATOM 597 O O . LEU A 1 80 ? -4.353 -4.885 3.098 1.00 92.50 80 LEU A O 1
ATOM 601 N N . THR A 1 81 ? -4.983 -2.746 2.808 1.00 93.00 81 THR A N 1
ATOM 602 C CA . THR A 1 81 ? -4.846 -2.732 1.347 1.00 93.00 81 THR A CA 1
ATOM 603 C C . THR A 1 81 ? -3.415 -3.082 0.940 1.00 93.00 81 THR A C 1
ATOM 605 O O . THR A 1 81 ? -3.207 -4.010 0.165 1.00 93.00 81 THR A O 1
ATOM 608 N N . TYR A 1 82 ? -2.410 -2.410 1.509 1.00 92.88 82 TYR A N 1
ATOM 609 C CA . TYR A 1 82 ? -0.998 -2.569 1.134 1.00 92.88 82 TYR A CA 1
ATOM 610 C C . TYR A 1 82 ? -0.243 -3.631 1.953 1.00 92.88 82 TYR A C 1
ATOM 612 O O . TYR A 1 82 ? 0.983 -3.724 1.849 1.00 92.88 82 TYR A O 1
ATOM 620 N N . ASN A 1 83 ? -0.943 -4.467 2.726 1.00 94.44 83 ASN A N 1
ATOM 621 C CA . ASN A 1 83 ? -0.332 -5.513 3.549 1.00 94.44 83 ASN A CA 1
ATOM 622 C C . ASN A 1 83 ? 0.641 -6.425 2.766 1.00 94.44 83 ASN A C 1
ATOM 624 O O . ASN A 1 83 ? 1.767 -6.595 3.240 1.00 94.44 83 ASN A O 1
ATOM 628 N N . PRO A 1 84 ? 0.314 -6.907 1.544 1.00 92.06 84 PRO A N 1
ATOM 629 C CA . PRO A 1 84 ? 1.236 -7.748 0.774 1.00 92.06 84 PRO A CA 1
ATOM 630 C C . PRO A 1 84 ? 2.541 -7.036 0.390 1.00 92.06 84 PRO A C 1
ATOM 632 O O . PRO A 1 84 ? 3.609 -7.645 0.370 1.00 92.06 84 PRO A O 1
ATOM 635 N N . ALA A 1 85 ? 2.482 -5.729 0.106 1.00 91.31 85 ALA A N 1
ATOM 636 C CA . ALA A 1 85 ? 3.671 -4.941 -0.219 1.00 91.31 85 ALA A CA 1
ATOM 637 C C . ALA A 1 85 ? 4.565 -4.729 1.012 1.00 91.31 85 ALA A C 1
ATOM 639 O O . ALA A 1 85 ? 5.791 -4.758 0.901 1.00 91.31 85 ALA A O 1
ATOM 640 N N . ILE A 1 86 ? 3.957 -4.551 2.190 1.00 93.75 86 ILE A N 1
ATOM 641 C CA . ILE A 1 86 ? 4.677 -4.450 3.465 1.00 93.75 86 ILE A CA 1
ATOM 642 C C . ILE A 1 86 ? 5.361 -5.779 3.792 1.00 93.75 86 ILE A C 1
ATOM 644 O O . ILE A 1 86 ? 6.536 -5.781 4.146 1.00 93.75 86 ILE A O 1
ATOM 648 N N . GLU A 1 87 ? 4.667 -6.907 3.635 1.00 94.62 87 GLU A N 1
ATOM 649 C CA . GLU A 1 87 ? 5.253 -8.236 3.835 1.00 94.62 87 GLU A CA 1
ATOM 650 C C . GLU A 1 87 ? 6.455 -8.457 2.912 1.00 94.62 87 GLU A C 1
ATOM 652 O O . GLU A 1 87 ? 7.543 -8.802 3.375 1.00 94.62 87 GLU A O 1
ATOM 657 N N . GLN A 1 88 ? 6.297 -8.164 1.619 1.00 93.69 88 GLN A N 1
ATOM 658 C CA . GLN A 1 88 ? 7.389 -8.254 0.656 1.00 93.69 88 GLN A CA 1
ATOM 659 C C . GLN A 1 88 ? 8.586 -7.387 1.071 1.00 93.69 88 GLN A C 1
ATOM 661 O O . GLN A 1 88 ? 9.728 -7.845 0.999 1.00 93.69 88 GLN A O 1
ATOM 666 N N . LEU A 1 89 ? 8.347 -6.150 1.516 1.00 93.81 89 LEU A N 1
ATOM 667 C CA . LEU A 1 89 ? 9.407 -5.268 2.000 1.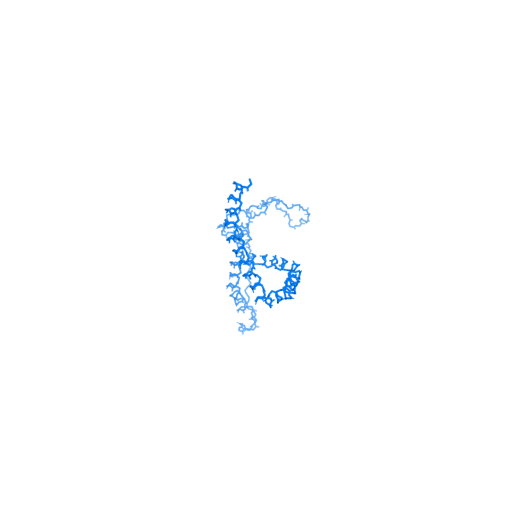00 93.81 89 LEU A CA 1
ATOM 668 C C . LEU A 1 89 ? 10.133 -5.900 3.194 1.00 93.81 89 LEU A C 1
ATOM 670 O O . LEU A 1 89 ? 11.355 -5.982 3.183 1.00 93.81 89 LEU A O 1
ATOM 674 N N . LEU A 1 90 ? 9.397 -6.379 4.197 1.00 96.00 90 LEU A N 1
ATOM 675 C CA . LEU A 1 90 ? 9.973 -6.958 5.413 1.00 96.00 90 LEU A CA 1
ATOM 676 C C . LEU A 1 90 ? 10.774 -8.240 5.141 1.00 96.00 90 LEU A C 1
ATOM 678 O O . LEU A 1 90 ? 11.749 -8.501 5.844 1.00 96.00 90 LEU A O 1
ATOM 682 N N . VAL A 1 91 ? 10.409 -9.007 4.112 1.00 96.62 91 VAL A N 1
ATOM 683 C CA . VAL A 1 91 ? 11.132 -10.218 3.696 1.00 96.62 91 VAL A CA 1
ATOM 684 C C . VAL A 1 91 ? 12.372 -9.884 2.862 1.00 96.62 91 VAL A C 1
ATOM 686 O O . VAL A 1 91 ? 13.449 -10.426 3.106 1.00 96.62 91 VAL A O 1
ATOM 689 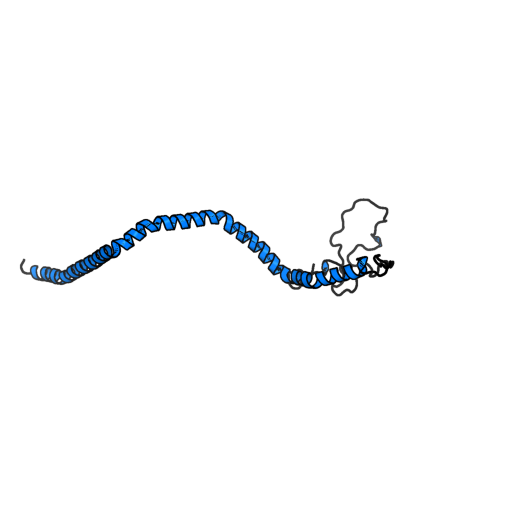N N . LEU A 1 92 ? 12.250 -8.996 1.872 1.00 95.81 92 LEU A N 1
ATOM 690 C CA . LEU A 1 92 ? 13.333 -8.718 0.922 1.00 95.81 92 LEU A CA 1
ATOM 691 C C . LEU A 1 92 ? 14.371 -7.733 1.468 1.00 95.81 92 LEU A C 1
ATOM 693 O O . LEU A 1 92 ? 15.563 -7.875 1.192 1.00 95.81 92 LEU A O 1
ATOM 697 N N . PHE A 1 93 ? 13.936 -6.730 2.231 1.00 96.25 93 PHE A N 1
ATOM 698 C CA . PHE A 1 93 ? 14.784 -5.616 2.648 1.00 96.25 93 PHE A CA 1
ATOM 699 C C . PHE A 1 93 ? 16.013 -6.059 3.458 1.00 96.25 93 PHE A C 1
ATOM 701 O O . PHE A 1 93 ? 17.117 -5.659 3.082 1.00 96.25 93 PHE A O 1
ATOM 708 N N . PRO A 1 94 ? 15.906 -6.927 4.488 1.00 96.25 94 PRO A N 1
ATOM 709 C CA . PRO A 1 94 ? 17.081 -7.353 5.248 1.00 96.25 94 PRO A CA 1
ATOM 710 C C . PRO A 1 94 ? 18.140 -8.046 4.381 1.00 96.25 94 PRO A C 1
ATOM 712 O O . PRO A 1 94 ? 19.330 -7.774 4.529 1.00 96.25 94 PRO A O 1
ATOM 715 N N . GLY A 1 95 ? 17.715 -8.899 3.442 1.00 95.69 95 GLY A N 1
ATOM 716 C CA . GLY A 1 95 ? 18.620 -9.604 2.531 1.00 95.69 95 GLY A CA 1
ATOM 717 C C . GLY A 1 95 ? 19.338 -8.664 1.562 1.00 95.69 95 GLY A C 1
ATOM 718 O O . GLY A 1 95 ? 20.540 -8.807 1.347 1.00 95.69 95 GLY A O 1
ATOM 719 N N . ILE A 1 96 ? 18.631 -7.664 1.025 1.00 93.38 96 ILE A N 1
ATOM 720 C CA . ILE A 1 96 ? 19.215 -6.643 0.140 1.00 93.38 96 ILE A CA 1
ATOM 721 C C . ILE A 1 96 ? 20.273 -5.821 0.884 1.00 93.38 96 ILE A C 1
ATOM 723 O O . ILE A 1 96 ? 21.382 -5.646 0.377 1.00 93.38 96 ILE A O 1
ATOM 727 N N . ILE A 1 97 ? 19.963 -5.370 2.103 1.00 93.00 97 ILE A N 1
ATOM 728 C CA . ILE A 1 97 ? 20.912 -4.612 2.925 1.00 93.00 97 ILE A CA 1
ATOM 729 C C . ILE A 1 97 ? 22.129 -5.471 3.283 1.00 93.00 97 ILE A C 1
ATOM 731 O O . ILE A 1 97 ? 23.259 -5.001 3.166 1.00 93.00 97 ILE A O 1
ATOM 735 N N . ALA A 1 98 ? 21.932 -6.737 3.661 1.00 90.44 98 ALA A N 1
ATOM 736 C CA . ALA A 1 98 ? 23.034 -7.655 3.945 1.00 90.44 98 ALA A CA 1
ATOM 737 C C . ALA A 1 98 ? 23.938 -7.863 2.717 1.00 90.44 98 ALA A C 1
ATOM 739 O O . ALA A 1 98 ? 25.164 -7.811 2.833 1.00 90.44 98 ALA A O 1
ATOM 740 N N . ALA A 1 99 ? 23.347 -8.025 1.529 1.00 88.31 99 ALA A N 1
ATOM 741 C CA . ALA A 1 99 ? 24.096 -8.117 0.283 1.00 88.31 99 ALA A CA 1
ATOM 742 C C . ALA A 1 99 ? 24.918 -6.845 0.036 1.00 88.31 99 ALA A C 1
ATOM 744 O O . ALA A 1 99 ? 26.120 -6.944 -0.193 1.00 88.31 99 ALA A O 1
ATOM 745 N N . GLN A 1 100 ? 24.327 -5.653 0.168 1.00 86.25 100 GLN A N 1
ATOM 746 C CA . GLN A 1 100 ? 25.053 -4.383 0.022 1.00 86.25 100 GLN A CA 1
ATOM 747 C C . GLN A 1 100 ? 26.201 -4.242 1.025 1.00 86.25 100 GLN A C 1
ATOM 749 O O . GLN A 1 100 ? 27.291 -3.800 0.667 1.00 86.25 100 GLN A O 1
ATOM 754 N N . GLN A 1 101 ? 25.987 -4.654 2.272 1.00 86.88 101 GLN A N 1
ATOM 755 C CA . GLN A 1 101 ? 27.022 -4.627 3.300 1.00 86.88 101 GLN A CA 1
ATOM 756 C C . GLN A 1 101 ? 28.169 -5.606 3.018 1.00 86.88 101 GLN A C 1
ATOM 758 O O . GLN A 1 101 ? 29.303 -5.333 3.411 1.00 86.88 101 GLN A O 1
ATOM 763 N N . SER A 1 102 ? 27.909 -6.717 2.324 1.00 83.25 102 SER A N 1
ATOM 764 C CA . SER A 1 102 ? 28.936 -7.723 2.026 1.00 83.25 102 SER A CA 1
ATOM 765 C C . SER A 1 102 ? 30.070 -7.196 1.138 1.00 83.25 102 SER A C 1
ATOM 767 O O . SER A 1 102 ? 31.218 -7.566 1.358 1.00 83.25 102 SER A O 1
ATOM 769 N N . PHE A 1 103 ? 29.777 -6.296 0.191 1.00 78.69 103 PHE A N 1
ATOM 770 C CA . PHE A 1 103 ? 30.775 -5.735 -0.733 1.00 78.69 103 PHE A CA 1
ATOM 771 C C . PHE A 1 103 ? 31.041 -4.236 -0.525 1.00 78.69 103 PHE A C 1
ATOM 773 O O . PHE A 1 103 ? 32.106 -3.742 -0.893 1.00 78.69 103 PHE A O 1
ATOM 780 N N . GLY A 1 104 ? 30.092 -3.499 0.061 1.00 77.69 104 GLY A N 1
ATOM 781 C CA . GLY A 1 104 ? 30.197 -2.054 0.270 1.00 77.69 104 GLY A CA 1
ATOM 782 C C . GLY A 1 104 ? 30.922 -1.644 1.553 1.00 77.69 104 GLY A C 1
ATOM 783 O O . GLY A 1 104 ? 31.370 -0.502 1.648 1.00 77.69 104 GLY A O 1
ATOM 784 N N . LEU A 1 105 ? 31.044 -2.540 2.542 1.00 82.25 105 LEU A N 1
ATOM 785 C CA . LEU A 1 105 ? 31.703 -2.228 3.812 1.00 82.25 105 LEU A CA 1
ATOM 786 C C . LEU A 1 105 ? 33.200 -2.580 3.780 1.00 82.25 105 LEU A C 1
ATOM 788 O O . LEU A 1 105 ? 33.543 -3.746 3.574 1.00 82.25 105 LEU A O 1
ATOM 7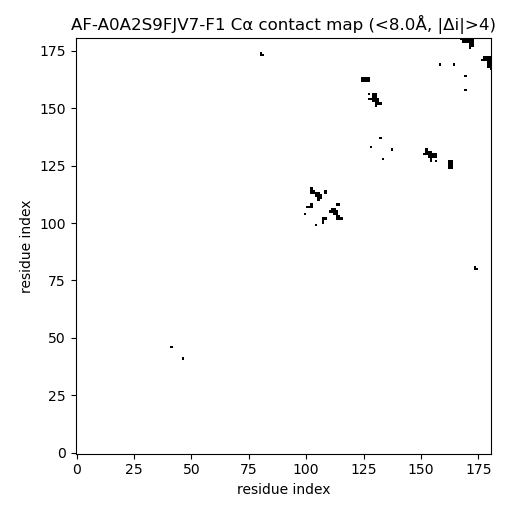92 N N . PRO A 1 106 ? 34.096 -1.618 4.076 1.00 76.56 106 PRO A N 1
ATOM 793 C CA . PRO A 1 106 ? 35.542 -1.836 4.112 1.00 76.56 106 PRO A CA 1
ATOM 794 C C . PRO A 1 106 ? 35.979 -2.997 5.011 1.00 76.56 106 PRO A C 1
ATOM 796 O O . PRO A 1 106 ? 36.876 -3.751 4.644 1.00 76.56 106 PRO A O 1
ATOM 799 N N . GLN A 1 107 ? 35.323 -3.178 6.165 1.00 80.06 107 GLN A N 1
ATOM 800 C CA . GLN A 1 107 ? 35.662 -4.238 7.122 1.00 80.06 107 GLN A CA 1
ATOM 801 C C . GLN A 1 107 ? 35.429 -5.663 6.599 1.00 80.06 107 GLN A C 1
ATOM 803 O O . GLN A 1 107 ? 35.972 -6.609 7.162 1.00 80.06 107 GLN A O 1
ATOM 808 N N . ASN A 1 108 ? 34.638 -5.817 5.535 1.00 76.88 108 ASN A N 1
ATOM 809 C CA . ASN A 1 108 ? 34.354 -7.109 4.912 1.00 76.88 108 ASN A CA 1
ATOM 810 C C . ASN A 1 108 ? 35.297 -7.404 3.731 1.00 76.88 108 ASN A C 1
ATOM 812 O O . ASN A 1 108 ? 35.152 -8.428 3.067 1.00 76.88 108 ASN A O 1
ATOM 816 N N . SER A 1 109 ? 36.271 -6.524 3.473 1.00 78.25 109 SER A N 1
ATOM 817 C CA . SER A 1 109 ? 37.250 -6.655 2.397 1.00 78.25 109 SER A CA 1
ATOM 818 C C . SER A 1 109 ? 38.655 -6.937 2.951 1.00 78.25 109 SER A C 1
ATOM 820 O O . SER A 1 109 ? 39.100 -6.227 3.856 1.00 78.25 109 SER A O 1
ATOM 822 N N . PRO A 1 110 ? 39.414 -7.897 2.385 1.00 79.56 110 PRO A N 1
ATOM 823 C CA . PRO A 1 110 ? 40.799 -8.171 2.785 1.00 79.56 110 PRO A CA 1
ATOM 824 C C . PRO A 1 110 ? 41.740 -6.965 2.656 1.00 79.56 110 PRO A C 1
ATOM 826 O O . PRO A 1 110 ? 42.763 -6.906 3.332 1.00 79.56 110 PRO A O 1
ATOM 829 N N . THR A 1 111 ? 41.414 -6.013 1.778 1.00 82.50 111 THR A N 1
ATOM 830 C CA . THR A 1 111 ? 42.206 -4.799 1.537 1.00 82.50 111 THR A CA 1
ATOM 831 C C . THR A 1 111 ? 41.751 -3.609 2.382 1.00 82.50 111 THR A C 1
ATOM 833 O O . THR A 1 111 ? 42.378 -2.554 2.319 1.00 82.50 111 THR A O 1
ATOM 836 N N . GLY A 1 112 ? 40.668 -3.742 3.160 1.00 84.12 112 GLY A N 1
ATOM 837 C CA . GLY A 1 112 ? 40.083 -2.630 3.913 1.00 84.12 112 GLY A CA 1
ATOM 838 C C . GLY A 1 112 ? 39.462 -1.546 3.025 1.00 84.12 112 GLY A C 1
ATOM 839 O O . GLY A 1 112 ? 39.302 -0.413 3.472 1.00 84.12 112 GLY A O 1
ATOM 840 N N . LEU A 1 113 ? 39.141 -1.865 1.767 1.00 80.69 113 LEU A N 1
ATOM 841 C CA . LEU A 1 113 ? 38.510 -0.969 0.794 1.00 80.69 113 LEU A CA 1
ATOM 842 C C . LEU A 1 113 ? 37.338 -1.684 0.098 1.00 80.69 113 LEU A C 1
ATOM 844 O O . LEU A 1 113 ? 37.439 -2.893 -0.136 1.00 80.69 113 LEU A O 1
ATOM 848 N N . PRO A 1 114 ? 36.248 -0.978 -0.265 1.00 77.38 114 PRO A N 1
ATOM 849 C CA . PRO A 1 114 ? 35.167 -1.558 -1.058 1.00 77.38 114 PRO A CA 1
ATOM 850 C C . PRO A 1 114 ? 35.696 -2.079 -2.398 1.00 77.38 114 PRO A C 1
ATOM 852 O O . PRO A 1 114 ? 36.445 -1.387 -3.089 1.00 77.38 114 PRO A O 1
ATOM 855 N N . MET A 1 115 ? 35.298 -3.293 -2.768 1.00 72.94 115 MET A N 1
ATOM 856 C CA . MET A 1 115 ? 35.648 -3.904 -4.050 1.00 72.94 115 MET A CA 1
ATOM 857 C C . MET A 1 115 ? 34.520 -3.604 -5.039 1.00 72.94 115 MET A C 1
ATOM 859 O O . MET A 1 115 ? 33.375 -3.987 -4.803 1.00 72.94 115 MET A O 1
ATOM 863 N N . GLY A 1 116 ? 34.830 -2.904 -6.128 1.00 74.06 116 GLY A N 1
ATOM 864 C CA . GLY A 1 116 ? 33.880 -2.589 -7.193 1.00 74.06 116 GLY A CA 1
ATOM 865 C C . GLY A 1 116 ? 34.450 -2.977 -8.548 1.00 74.06 116 GLY A C 1
ATOM 866 O O . GLY A 1 116 ? 35.632 -2.753 -8.803 1.00 74.06 116 GLY A O 1
ATOM 867 N N . ASP A 1 117 ? 33.609 -3.554 -9.400 1.00 76.56 117 ASP A N 1
ATOM 868 C CA . ASP A 1 117 ? 33.908 -3.752 -10.815 1.00 76.56 117 ASP A CA 1
ATOM 869 C C . ASP A 1 117 ? 33.200 -2.667 -11.631 1.00 76.56 117 ASP A C 1
ATOM 871 O O . ASP A 1 117 ? 32.043 -2.327 -11.367 1.00 76.56 117 ASP A O 1
ATOM 875 N N . PHE A 1 118 ? 33.904 -2.110 -12.610 1.00 80.88 118 PHE A N 1
ATOM 876 C CA . PHE A 1 118 ? 33.365 -1.097 -13.507 1.00 80.88 118 PHE A CA 1
ATOM 877 C C . PHE A 1 118 ? 33.150 -1.722 -14.878 1.00 80.88 118 PHE A C 1
ATOM 879 O O . PHE A 1 118 ? 34.057 -1.777 -15.706 1.00 80.88 118 PHE A O 1
ATOM 886 N N . ALA A 1 119 ? 31.916 -2.150 -15.127 1.00 83.38 119 ALA A N 1
ATOM 887 C CA . ALA A 1 119 ? 31.489 -2.607 -16.438 1.00 83.38 119 ALA A CA 1
ATOM 888 C C . ALA A 1 119 ? 30.773 -1.476 -17.188 1.00 83.38 119 ALA A C 1
ATOM 890 O O . ALA A 1 119 ? 29.765 -0.938 -16.721 1.00 83.38 119 ALA A O 1
ATOM 891 N N . LEU A 1 120 ? 31.271 -1.135 -18.379 1.00 87.50 120 LEU A N 1
ATOM 892 C CA . LEU A 1 120 ? 30.552 -0.258 -19.297 1.00 87.50 120 LEU A CA 1
ATOM 893 C C . LEU A 1 120 ? 29.391 -1.043 -19.914 1.00 87.50 120 LEU A C 1
ATOM 895 O O . LEU A 1 120 ? 29.602 -1.956 -20.708 1.00 87.50 120 LEU A O 1
ATOM 899 N N . THR A 1 121 ? 28.165 -0.669 -19.564 1.00 80.19 121 THR A N 1
ATOM 900 C CA . THR A 1 121 ? 26.942 -1.188 -20.184 1.00 80.19 121 THR A CA 1
ATOM 901 C C . THR A 1 121 ? 26.282 -0.068 -20.977 1.00 80.19 121 THR A C 1
ATOM 903 O O . THR A 1 121 ? 25.950 0.983 -20.434 1.00 80.19 121 THR A O 1
ATOM 906 N N . ILE A 1 122 ? 26.117 -0.271 -22.285 1.00 85.06 122 ILE A N 1
ATOM 907 C CA . ILE A 1 122 ? 25.438 0.677 -23.173 1.00 85.06 122 ILE A CA 1
ATOM 908 C C . ILE A 1 122 ? 24.215 -0.028 -23.737 1.00 85.06 122 ILE A C 1
ATOM 910 O O . ILE A 1 122 ? 24.346 -0.950 -24.535 1.00 85.06 122 ILE A O 1
ATOM 914 N N . SER A 1 123 ? 23.035 0.444 -23.338 1.00 78.75 123 SER A N 1
ATOM 915 C CA . SER A 1 123 ? 21.749 -0.043 -23.848 1.00 78.75 123 SER A CA 1
ATOM 916 C C . SER A 1 123 ? 21.564 -1.567 -23.730 1.00 78.75 123 SER A C 1
ATOM 918 O O . SER A 1 123 ? 21.023 -2.191 -24.637 1.00 78.75 123 SER A O 1
ATOM 920 N N . ASP A 1 124 ? 21.990 -2.173 -22.614 1.00 78.25 124 ASP A N 1
ATOM 921 C CA . ASP A 1 124 ? 21.716 -3.585 -22.314 1.00 78.25 124 ASP A CA 1
ATOM 922 C C . ASP A 1 124 ? 20.940 -3.741 -20.987 1.00 78.25 124 ASP A C 1
ATOM 924 O O . ASP A 1 124 ? 21.510 -3.531 -19.911 1.00 78.25 124 ASP A O 1
ATOM 928 N N . PRO A 1 125 ? 19.634 -4.072 -21.035 1.00 78.38 125 PRO A N 1
ATOM 929 C CA . PRO A 1 125 ? 18.823 -4.240 -22.242 1.00 78.38 125 PRO A CA 1
ATOM 930 C C . PRO A 1 125 ? 18.517 -2.898 -22.928 1.00 78.38 125 PRO A C 1
ATOM 932 O O . PRO A 1 125 ? 18.523 -1.839 -22.293 1.00 78.38 125 PRO A O 1
ATOM 935 N N . ASN A 1 126 ? 18.188 -2.946 -24.223 1.00 80.38 126 ASN A N 1
ATOM 936 C CA . ASN A 1 126 ? 17.788 -1.753 -24.969 1.00 80.38 126 ASN A CA 1
ATOM 937 C C . ASN A 1 126 ? 16.550 -1.091 -24.329 1.00 80.38 126 ASN A C 1
ATOM 939 O O . ASN A 1 126 ? 15.648 -1.794 -23.851 1.00 80.38 126 ASN A O 1
ATOM 943 N N . PRO A 1 127 ? 16.458 0.252 -24.351 1.00 81.25 127 PRO A N 1
ATOM 944 C CA . PRO A 1 127 ? 15.269 0.945 -23.880 1.00 81.25 127 PRO A CA 1
ATOM 945 C C . PRO A 1 127 ? 14.052 0.598 -24.748 1.00 81.25 127 PRO A C 1
ATOM 947 O O . PRO A 1 127 ? 14.156 0.345 -25.949 1.00 81.25 127 PRO A O 1
ATOM 950 N N . CYS A 1 128 ? 12.864 0.623 -24.143 1.00 84.56 128 CYS A N 1
ATOM 951 C CA . CYS A 1 128 ? 11.619 0.454 -24.886 1.00 84.56 128 CYS A CA 1
ATOM 952 C C . CYS A 1 128 ? 11.349 1.678 -25.769 1.00 84.56 128 CYS A C 1
ATOM 954 O O . CYS A 1 128 ? 11.118 2.764 -25.249 1.00 84.56 128 CYS A O 1
ATOM 956 N N . THR A 1 129 ? 11.315 1.491 -27.088 1.00 88.31 129 THR A N 1
ATOM 957 C CA . THR A 1 129 ? 10.947 2.537 -28.061 1.00 88.31 129 THR A CA 1
ATOM 958 C C . THR A 1 129 ? 9.496 2.424 -28.540 1.00 88.31 129 THR A C 1
ATOM 960 O O . THR A 1 129 ? 8.948 3.359 -29.118 1.00 88.31 129 THR A O 1
ATOM 963 N N . VAL A 1 130 ? 8.829 1.297 -28.272 1.00 89.69 130 VAL A N 1
ATOM 964 C CA . VAL A 1 130 ? 7.441 1.064 -28.691 1.00 89.69 130 VAL A CA 1
ATOM 965 C C . VAL A 1 130 ? 6.489 1.939 -27.881 1.00 89.69 130 VAL A C 1
ATOM 967 O O . VAL A 1 130 ? 6.419 1.820 -26.659 1.00 89.69 130 VAL A O 1
ATOM 970 N N . GLY A 1 131 ? 5.712 2.772 -28.573 1.00 89.88 131 GLY A N 1
ATOM 971 C CA . GLY A 1 131 ? 4.792 3.735 -27.961 1.00 89.88 131 GLY A CA 1
ATOM 972 C C . GLY A 1 131 ? 5.385 5.125 -27.735 1.00 89.88 131 GLY A C 1
ATOM 973 O O . GLY A 1 131 ? 4.645 6.014 -27.320 1.00 89.88 131 GLY A O 1
ATOM 974 N N . PHE A 1 132 ? 6.666 5.315 -28.066 1.00 90.88 132 PHE A N 1
ATOM 975 C CA . PHE A 1 132 ? 7.328 6.616 -28.123 1.00 90.88 132 PHE A CA 1
ATOM 976 C C . PHE A 1 132 ? 7.389 7.159 -29.558 1.00 90.88 132 PHE A C 1
ATOM 978 O O . PHE A 1 132 ? 6.961 6.499 -30.509 1.00 90.88 132 PHE A O 1
ATOM 985 N N . LEU A 1 133 ? 7.913 8.379 -29.711 1.00 92.38 133 LEU A N 1
ATOM 986 C CA . LEU A 1 133 ? 8.094 9.018 -31.013 1.00 92.38 133 LEU A CA 1
ATOM 987 C C . LEU A 1 133 ? 9.082 8.226 -31.888 1.00 92.38 133 LEU A C 1
ATOM 989 O O . LEU A 1 133 ? 10.096 7.736 -31.375 1.00 92.38 133 LEU A O 1
ATOM 993 N N . PRO A 1 134 ? 8.828 8.115 -33.205 1.00 91.75 134 PRO A N 1
ATOM 994 C CA . PRO A 1 134 ? 9.767 7.493 -34.128 1.00 91.75 134 PRO A CA 1
ATOM 995 C C . PRO A 1 134 ? 11.057 8.313 -34.216 1.00 91.75 134 PRO A C 1
ATOM 997 O O . PRO A 1 134 ? 11.047 9.526 -34.007 1.00 91.75 134 PRO A O 1
ATOM 1000 N N . SER A 1 135 ? 12.157 7.662 -34.595 1.00 89.75 135 SER A N 1
ATOM 1001 C CA . SER A 1 135 ? 13.481 8.295 -34.679 1.00 89.75 135 SER A CA 1
ATOM 1002 C C . SER A 1 135 ? 13.533 9.519 -35.597 1.00 89.75 135 SER A C 1
ATOM 1004 O O . SER A 1 135 ? 14.326 10.423 -35.367 1.00 89.75 135 SER A O 1
ATOM 1006 N N . THR A 1 136 ? 12.656 9.596 -36.600 1.00 91.81 136 THR A N 1
ATOM 1007 C CA . THR A 1 136 ? 12.531 10.751 -37.505 1.00 91.81 136 THR A CA 1
ATOM 1008 C C . THR A 1 136 ? 11.972 12.008 -36.841 1.00 91.81 136 THR A C 1
ATOM 1010 O O . THR A 1 136 ? 12.064 13.087 -37.416 1.00 91.81 136 THR A O 1
ATOM 1013 N N . GLN A 1 137 ? 11.377 11.876 -35.657 1.00 91.31 137 GLN A N 1
ATOM 1014 C CA . GLN A 1 137 ? 10.843 12.978 -34.855 1.00 91.31 137 GLN A CA 1
ATOM 1015 C C . GLN A 1 137 ? 11.720 13.273 -33.632 1.00 91.31 137 GLN A C 1
ATOM 1017 O O . GLN A 1 137 ? 11.351 14.093 -32.793 1.00 91.31 137 GLN A O 1
ATOM 1022 N N . TRP A 1 138 ? 12.862 12.592 -33.489 1.00 90.56 138 TRP A N 1
ATOM 1023 C CA . TRP A 1 138 ? 13.795 12.879 -32.408 1.00 90.56 138 TRP A CA 1
ATOM 1024 C C . TRP A 1 138 ? 14.507 14.194 -32.686 1.00 90.56 138 TRP A C 1
ATOM 1026 O O . TRP A 1 138 ? 14.964 14.453 -33.799 1.00 90.56 138 TRP A O 1
ATOM 1036 N N . ARG A 1 139 ? 14.579 15.033 -31.657 1.00 91.19 139 ARG A N 1
ATOM 1037 C CA . ARG A 1 139 ? 15.255 16.322 -31.735 1.00 91.19 139 ARG A CA 1
ATOM 1038 C C . ARG A 1 139 ? 16.755 16.142 -31.576 1.00 91.19 139 ARG A C 1
ATOM 1040 O O . ARG A 1 139 ? 17.215 15.191 -30.942 1.00 91.19 139 ARG A O 1
ATOM 1047 N N . ALA A 1 140 ? 17.501 17.061 -32.175 1.00 93.62 140 ALA A N 1
ATOM 1048 C CA . ALA A 1 140 ? 18.938 17.122 -31.992 1.00 93.62 140 ALA A CA 1
ATOM 1049 C C . ALA A 1 140 ? 19.246 17.430 -30.509 1.00 93.62 140 ALA A C 1
ATOM 1051 O O . ALA A 1 140 ? 18.532 18.246 -29.921 1.00 93.62 140 ALA A O 1
ATOM 1052 N N . PRO A 1 141 ? 20.250 16.792 -29.882 1.00 92.38 141 PRO A N 1
ATOM 1053 C CA . PRO A 1 141 ? 20.568 17.018 -28.469 1.00 92.38 141 PRO A CA 1
ATOM 1054 C C . PRO A 1 141 ? 20.881 18.478 -28.101 1.00 92.38 141 PRO A C 1
ATOM 1056 O O . PRO A 1 141 ? 20.746 18.845 -26.940 1.00 92.38 141 PRO A O 1
ATOM 1059 N N . GLU A 1 142 ? 21.300 19.297 -29.067 1.00 96.50 142 GLU A N 1
ATOM 1060 C CA . GLU A 1 142 ? 21.583 20.729 -28.913 1.00 96.50 142 GLU A CA 1
ATOM 1061 C C . GLU A 1 142 ? 20.345 21.639 -28.987 1.00 96.50 142 GLU A C 1
ATOM 1063 O O . GLU A 1 142 ? 20.434 22.835 -28.712 1.00 96.50 142 GLU A O 1
ATOM 1068 N N . ASP A 1 143 ? 19.194 21.109 -29.395 1.00 94.31 143 ASP A N 1
ATOM 1069 C CA . ASP A 1 143 ? 17.963 21.880 -29.504 1.00 94.31 143 ASP A CA 1
ATOM 1070 C C . ASP A 1 143 ? 17.263 21.938 -28.135 1.00 94.31 143 ASP A C 1
ATOM 1072 O O . ASP A 1 143 ? 16.569 21.010 -27.725 1.00 94.31 143 ASP A O 1
ATOM 1076 N N . GLU A 1 144 ? 17.443 23.054 -27.426 1.00 94.25 144 GLU A N 1
ATOM 1077 C CA . GLU A 1 144 ? 16.904 23.293 -26.077 1.00 94.25 144 GLU A CA 1
ATOM 1078 C C . GLU A 1 144 ? 15.533 23.995 -26.074 1.00 94.25 144 GLU A C 1
ATOM 1080 O O . GLU A 1 144 ? 15.030 24.395 -25.024 1.00 94.25 144 GLU A O 1
ATOM 1085 N N . THR A 1 145 ? 14.898 24.178 -27.238 1.00 94.81 145 THR A N 1
ATOM 1086 C CA . THR A 1 145 ? 13.594 24.857 -27.303 1.00 94.81 145 THR A CA 1
ATOM 1087 C C . THR A 1 145 ? 12.508 24.088 -26.537 1.00 94.81 145 THR A C 1
ATOM 1089 O O . THR A 1 145 ? 12.415 22.858 -26.608 1.00 94.81 145 THR A O 1
ATOM 1092 N N . THR A 1 146 ? 11.669 24.798 -25.781 1.00 93.62 146 THR A N 1
ATOM 1093 C CA . THR A 1 146 ? 10.571 24.181 -25.023 1.00 93.62 146 THR A CA 1
ATOM 1094 C C . THR A 1 146 ? 9.435 23.780 -25.957 1.00 93.62 146 THR A C 1
ATOM 1096 O O . THR A 1 146 ? 8.983 24.588 -26.766 1.00 93.62 146 THR A O 1
ATOM 1099 N N . ILE A 1 147 ? 8.938 22.552 -25.809 1.00 90.00 147 ILE A N 1
ATOM 1100 C CA . ILE A 1 147 ? 7.748 22.054 -26.505 1.00 90.00 147 ILE A CA 1
ATOM 1101 C C . ILE A 1 147 ? 6.855 21.306 -25.522 1.00 90.00 147 ILE A C 1
ATOM 1103 O O . ILE A 1 147 ? 7.341 20.752 -24.532 1.00 90.00 147 ILE A O 1
ATOM 1107 N N . ASP A 1 148 ? 5.565 21.240 -25.830 1.00 92.31 148 ASP A N 1
ATOM 1108 C CA . ASP A 1 148 ? 4.657 20.367 -25.100 1.00 92.31 148 ASP A CA 1
ATOM 1109 C C . ASP A 1 148 ? 5.009 18.900 -25.368 1.00 92.31 148 ASP A C 1
ATOM 1111 O O . ASP A 1 148 ? 5.346 18.505 -26.488 1.00 92.31 148 ASP A O 1
ATOM 1115 N N . THR A 1 149 ? 4.942 18.079 -24.320 1.00 88.31 149 THR A N 1
ATOM 1116 C CA . THR A 1 149 ? 5.160 16.636 -24.447 1.00 88.31 149 THR A CA 1
ATOM 1117 C C . THR A 1 149 ? 3.922 16.008 -25.082 1.00 88.31 149 THR A C 1
ATOM 1119 O O . THR A 1 149 ? 2.834 16.176 -24.532 1.00 88.31 149 THR A O 1
ATOM 1122 N N . PRO A 1 150 ? 4.051 15.278 -26.206 1.00 90.50 150 PRO A N 1
ATOM 1123 C CA . PRO A 1 150 ? 2.917 14.593 -26.810 1.00 90.50 150 PRO A CA 1
ATOM 1124 C C . PRO A 1 150 ? 2.229 13.644 -25.826 1.00 90.50 150 PRO A C 1
ATOM 1126 O O . PRO A 1 150 ? 2.885 12.935 -25.058 1.00 90.50 150 PRO A O 1
ATOM 1129 N N . ASP A 1 151 ? 0.902 13.595 -25.884 1.00 91.81 151 ASP A N 1
ATOM 1130 C CA . ASP A 1 151 ? 0.117 12.708 -25.032 1.00 91.81 151 ASP A CA 1
ATOM 1131 C C . ASP A 1 151 ? 0.360 11.227 -25.355 1.00 91.81 151 ASP A C 1
ATOM 1133 O O . ASP A 1 151 ? 0.663 10.828 -26.483 1.00 91.81 151 ASP A O 1
ATOM 1137 N N . GLY A 1 152 ? 0.167 10.369 -24.351 1.00 88.88 152 GLY A N 1
ATOM 1138 C CA . GLY A 1 152 ? 0.159 8.916 -24.545 1.00 88.88 152 GLY A CA 1
ATOM 1139 C C . GLY A 1 152 ? 1.524 8.296 -24.869 1.00 88.88 152 GLY A C 1
ATOM 1140 O O . GLY A 1 152 ? 1.560 7.173 -25.393 1.00 88.88 152 GLY A O 1
ATOM 1141 N N . LEU A 1 153 ? 2.619 8.998 -24.552 1.00 89.12 153 LEU A N 1
ATOM 1142 C CA . LEU A 1 153 ? 3.987 8.482 -24.604 1.00 89.12 153 LEU A CA 1
ATOM 1143 C C . LEU A 1 153 ? 4.274 7.604 -23.381 1.00 89.12 153 LEU A C 1
ATOM 1145 O O . LEU A 1 153 ? 4.524 8.081 -22.278 1.00 89.12 153 LEU A O 1
ATOM 1149 N N . TYR A 1 154 ? 4.237 6.294 -23.588 1.00 86.06 154 TYR A N 1
ATOM 1150 C CA . TYR A 1 154 ? 4.652 5.292 -22.612 1.00 86.06 154 TYR A CA 1
ATOM 1151 C C . TYR A 1 154 ? 5.058 4.016 -23.346 1.00 86.06 154 TYR A C 1
ATOM 1153 O O . TYR A 1 154 ? 4.681 3.798 -24.499 1.00 86.06 154 TYR A O 1
ATOM 1161 N N . CYS A 1 155 ? 5.806 3.145 -22.670 1.00 86.75 155 CYS A N 1
ATOM 1162 C CA . CYS A 1 155 ? 6.181 1.862 -23.247 1.00 86.75 155 CYS A CA 1
ATOM 1163 C C . CYS A 1 155 ? 4.940 0.982 -23.459 1.00 86.75 155 CYS A C 1
ATOM 1165 O O . CYS A 1 155 ? 4.318 0.556 -22.485 1.00 86.75 155 CYS A O 1
ATOM 1167 N N . LYS A 1 156 ? 4.619 0.667 -24.720 1.00 86.12 156 LYS A N 1
ATOM 1168 C CA . LYS A 1 156 ? 3.437 -0.119 -25.136 1.00 86.12 156 LYS A CA 1
ATOM 1169 C C . LYS A 1 156 ? 3.732 -1.594 -25.438 1.00 86.12 156 LYS A C 1
ATOM 1171 O O . LYS A 1 156 ? 2.859 -2.293 -25.941 1.00 86.12 156 LYS A O 1
ATOM 1176 N N . LEU A 1 157 ? 4.937 -2.087 -25.137 1.00 85.69 157 LEU A N 1
ATOM 1177 C CA . LEU A 1 157 ? 5.278 -3.512 -25.288 1.00 85.69 157 LEU A CA 1
ATOM 1178 C C . LEU A 1 157 ? 4.328 -4.424 -24.490 1.00 85.69 157 LEU A C 1
ATOM 1180 O O . LEU A 1 157 ? 3.724 -3.961 -23.535 1.00 85.69 157 LEU A O 1
ATOM 1184 N N . PRO A 1 158 ? 4.178 -5.712 -24.803 1.00 84.44 158 PRO A N 1
ATOM 1185 C CA . PRO A 1 158 ? 3.447 -6.642 -23.937 1.00 84.44 158 PRO A CA 1
ATOM 1186 C C . PRO A 1 158 ? 4.004 -6.694 -22.498 1.00 84.44 158 PRO A C 1
ATOM 1188 O O . PRO A 1 158 ? 5.171 -6.379 -22.272 1.00 84.44 158 PRO A O 1
ATOM 1191 N N . GLN A 1 159 ? 3.177 -7.066 -21.512 1.00 77.94 159 GLN A N 1
ATOM 1192 C CA . GLN A 1 159 ? 3.593 -7.140 -20.095 1.00 77.94 159 GLN A CA 1
ATOM 1193 C C . GLN A 1 159 ? 4.650 -8.222 -19.833 1.00 77.94 159 GLN A C 1
ATOM 1195 O O . GLN A 1 159 ? 5.499 -8.065 -18.962 1.00 77.94 159 GLN A O 1
ATOM 1200 N N . ASP A 1 160 ? 4.600 -9.307 -20.597 1.00 81.06 160 ASP A N 1
ATOM 1201 C CA . ASP A 1 160 ? 5.542 -10.427 -20.589 1.00 81.06 160 ASP A CA 1
ATOM 1202 C C . ASP A 1 160 ? 6.794 -10.158 -21.441 1.00 81.06 160 ASP A C 1
ATOM 1204 O O . ASP A 1 160 ? 7.624 -11.046 -21.634 1.00 81.06 160 ASP A O 1
ATOM 1208 N N . SER A 1 161 ? 6.958 -8.925 -21.936 1.00 82.38 161 SER A N 1
ATOM 1209 C CA . SER A 1 161 ? 8.141 -8.526 -22.687 1.00 82.38 161 SER A CA 1
ATOM 1210 C C . SER A 1 161 ? 9.402 -8.665 -21.825 1.00 82.38 161 SER A C 1
ATOM 1212 O O . SER A 1 161 ? 9.488 -8.048 -20.759 1.00 82.38 161 SER A O 1
ATOM 1214 N N . PRO A 1 162 ? 10.439 -9.373 -22.310 1.00 76.12 162 PRO A N 1
ATOM 1215 C CA . PRO A 1 162 ? 11.735 -9.406 -21.637 1.00 76.12 162 PRO A CA 1
ATOM 1216 C C . PRO A 1 162 ? 12.450 -8.047 -21.713 1.00 76.12 162 PRO A C 1
ATOM 1218 O O . PRO A 1 162 ? 13.360 -7.770 -20.933 1.00 76.12 162 PRO A O 1
ATOM 1221 N N . MET A 1 163 ? 12.037 -7.176 -22.642 1.00 73.88 163 MET A N 1
ATOM 1222 C CA . MET A 1 163 ? 12.551 -5.818 -22.772 1.00 73.88 163 MET A CA 1
ATOM 1223 C C . MET A 1 163 ? 11.845 -4.885 -21.790 1.00 73.88 163 MET A C 1
ATOM 1225 O O . MET A 1 163 ? 10.618 -4.776 -21.797 1.00 73.88 163 MET A O 1
ATOM 1229 N N . ASN A 1 164 ? 12.648 -4.165 -21.009 1.00 65.69 164 ASN A N 1
ATOM 1230 C CA . ASN A 1 164 ? 12.219 -3.108 -20.100 1.00 65.69 164 ASN A CA 1
ATOM 1231 C C . ASN A 1 164 ? 11.242 -3.558 -18.994 1.00 65.69 164 ASN A C 1
ATOM 1233 O O . ASN A 1 164 ? 10.235 -2.912 -18.715 1.00 65.69 164 ASN A O 1
ATOM 1237 N N . VAL A 1 165 ? 11.597 -4.646 -18.301 1.00 58.09 165 VAL A N 1
ATOM 1238 C CA . VAL A 1 165 ? 10.928 -5.111 -17.066 1.00 58.09 165 VAL A CA 1
ATOM 1239 C C . VAL A 1 165 ? 10.971 -4.090 -15.917 1.00 58.09 165 VAL A C 1
ATOM 1241 O O . VAL A 1 165 ? 10.297 -4.266 -14.903 1.00 58.09 165 VAL A O 1
ATOM 1244 N N . ARG A 1 166 ? 11.770 -3.025 -16.057 1.00 57.91 166 ARG A N 1
ATOM 1245 C CA . ARG A 1 166 ? 11.954 -1.969 -15.061 1.00 57.91 166 ARG A CA 1
ATOM 1246 C C . ARG A 1 166 ? 11.033 -0.799 -15.397 1.00 57.91 166 ARG A C 1
ATOM 1248 O O . ARG A 1 166 ? 11.309 -0.005 -16.286 1.00 57.91 166 ARG A O 1
ATOM 1255 N N . GLY A 1 167 ? 9.927 -0.695 -14.675 1.00 66.00 167 GLY A N 1
ATOM 1256 C CA . GLY A 1 167 ? 8.990 0.412 -14.815 1.00 66.00 167 GLY A CA 1
ATOM 1257 C C . GLY A 1 167 ? 7.726 0.170 -14.005 1.00 66.00 167 GLY A C 1
ATOM 1258 O O . GLY A 1 167 ? 7.305 -0.974 -13.833 1.00 66.00 167 GLY A O 1
ATOM 1259 N N . ALA A 1 168 ? 7.108 1.254 -13.530 1.00 70.19 168 ALA A N 1
ATOM 1260 C CA . ALA A 1 168 ? 5.917 1.176 -12.685 1.00 70.19 168 ALA A CA 1
ATOM 1261 C C . ALA A 1 168 ? 4.747 0.438 -13.355 1.00 70.19 168 ALA A C 1
ATOM 1263 O O . ALA A 1 168 ? 3.935 -0.152 -12.657 1.00 70.19 168 ALA A O 1
ATOM 1264 N N . ARG A 1 169 ? 4.717 0.380 -14.693 1.00 74.81 169 ARG A N 1
ATOM 1265 C CA . ARG A 1 169 ? 3.695 -0.300 -15.503 1.00 74.81 169 ARG A CA 1
ATOM 1266 C C . ARG A 1 169 ? 3.434 -1.763 -15.124 1.00 74.81 169 ARG A C 1
ATOM 1268 O O . ARG A 1 169 ? 2.339 -2.287 -15.283 1.00 74.81 169 ARG A O 1
ATOM 1275 N N . ASN A 1 170 ? 4.458 -2.465 -14.646 1.00 78.44 170 ASN A N 1
ATOM 1276 C CA . ASN A 1 170 ? 4.298 -3.856 -14.230 1.00 78.44 170 ASN A CA 1
ATOM 1277 C C . ASN A 1 170 ? 3.945 -3.994 -12.748 1.00 78.44 170 ASN A C 1
ATOM 1279 O O . ASN A 1 170 ? 3.772 -5.118 -12.277 1.00 78.44 170 ASN A O 1
ATOM 1283 N N . TYR A 1 171 ? 3.809 -2.900 -12.001 1.00 83.69 171 TYR A N 1
ATOM 1284 C CA . TYR A 1 171 ? 3.395 -2.971 -10.609 1.00 83.69 171 TYR A CA 1
ATOM 1285 C C . TYR A 1 171 ? 1.910 -3.305 -10.516 1.00 83.69 171 TYR A C 1
ATOM 1287 O O . TYR A 1 171 ? 1.103 -2.685 -11.208 1.00 83.69 171 TYR A O 1
A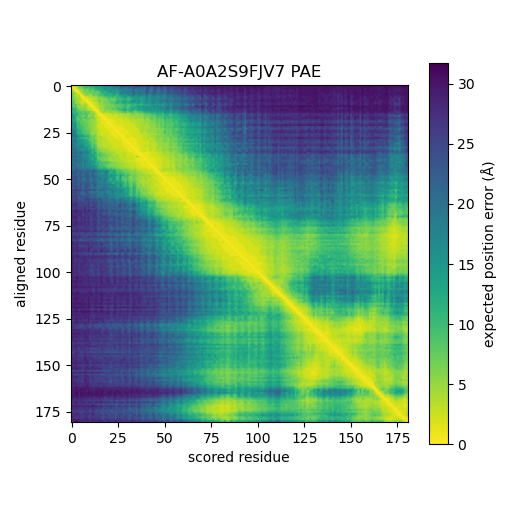TOM 1295 N N . PRO A 1 172 ? 1.532 -4.292 -9.686 1.00 86.38 172 PRO A N 1
ATOM 1296 C CA . PRO A 1 172 ? 0.132 -4.578 -9.432 1.00 86.38 172 PRO A CA 1
ATOM 1297 C C . PRO A 1 172 ? -0.549 -3.347 -8.833 1.00 86.38 172 PRO A C 1
ATOM 1299 O O . PRO A 1 172 ? -0.069 -2.765 -7.861 1.00 86.38 172 PRO A O 1
ATOM 1302 N N . CYS A 1 173 ? -1.691 -2.968 -9.401 1.00 88.75 173 CYS A N 1
ATOM 1303 C CA . CYS A 1 173 ? -2.585 -2.006 -8.777 1.00 88.75 173 CYS A CA 1
ATOM 1304 C C . CYS A 1 173 ? -3.290 -2.724 -7.628 1.00 88.75 173 CYS A C 1
ATOM 1306 O O . CYS A 1 173 ? -4.259 -3.444 -7.849 1.00 88.75 173 CYS A O 1
ATOM 1308 N N . ILE A 1 174 ? -2.787 -2.562 -6.408 1.00 88.50 174 ILE A N 1
ATOM 1309 C CA . ILE A 1 174 ? -3.252 -3.320 -5.237 1.00 88.50 174 ILE A CA 1
ATOM 1310 C C . ILE A 1 174 ? -4.760 -3.130 -4.983 1.00 88.50 174 ILE A C 1
ATOM 1312 O O . ILE A 1 174 ? -5.456 -4.085 -4.656 1.00 88.50 174 ILE A O 1
ATOM 1316 N N . GLU A 1 175 ? -5.288 -1.931 -5.229 1.00 89.12 175 GLU A N 1
ATOM 1317 C CA . GLU A 1 175 ? -6.721 -1.618 -5.097 1.00 89.12 175 GLU A CA 1
ATOM 1318 C C . GLU A 1 175 ? -7.590 -2.176 -6.242 1.00 89.12 175 GLU A C 1
ATOM 1320 O O . GLU A 1 175 ? -8.820 -2.190 -6.160 1.00 89.12 175 GLU A O 1
ATOM 1325 N N . HIS A 1 176 ? -6.973 -2.658 -7.323 1.00 90.31 176 HIS A N 1
ATOM 1326 C CA . HIS A 1 176 ? -7.654 -3.159 -8.514 1.00 90.31 176 HIS A CA 1
ATOM 1327 C C . HIS A 1 176 ? -7.082 -4.517 -8.947 1.00 90.31 176 HIS A C 1
ATOM 1329 O O . HIS A 1 176 ? -6.235 -4.573 -9.846 1.00 90.31 176 HIS A O 1
ATOM 1335 N N . PRO A 1 177 ? -7.566 -5.630 -8.359 1.00 84.19 177 PRO A N 1
ATOM 1336 C CA . PRO A 1 177 ? -7.093 -6.972 -8.682 1.00 84.19 177 PRO A CA 1
ATOM 1337 C C . PRO A 1 177 ? -7.102 -7.249 -10.191 1.00 84.19 177 PRO A C 1
ATOM 1339 O O . PRO A 1 177 ? -8.088 -6.994 -10.882 1.00 84.19 177 PRO A O 1
ATOM 1342 N N . GLY A 1 178 ? -5.984 -7.762 -10.707 1.00 83.94 178 GLY A N 1
ATOM 1343 C CA . GLY A 1 178 ? -5.803 -8.044 -12.135 1.00 83.94 178 GLY A CA 1
ATOM 1344 C C . GLY A 1 178 ? -5.375 -6.843 -12.985 1.00 83.94 178 GLY A C 1
ATOM 1345 O O . GLY A 1 178 ? -5.030 -7.034 -14.150 1.00 83.94 178 GLY A O 1
ATOM 1346 N N . LYS A 1 179 ? -5.334 -5.627 -12.426 1.00 84.69 179 LYS A N 1
ATOM 1347 C CA . LYS A 1 179 ? -4.749 -4.456 -13.088 1.00 84.69 179 LYS A CA 1
ATOM 1348 C C . LYS A 1 179 ? -3.312 -4.216 -12.631 1.00 84.69 179 LYS A C 1
ATOM 1350 O O . LYS A 1 179 ? -2.919 -4.544 -11.511 1.00 84.69 179 LYS A O 1
ATOM 1355 N N . ARG A 1 180 ? -2.528 -3.639 -13.533 1.00 78.25 180 ARG A N 1
ATOM 1356 C CA . ARG A 1 180 ? -1.178 -3.124 -13.296 1.00 78.25 180 ARG A CA 1
ATOM 1357 C C . ARG A 1 180 ? -1.122 -1.685 -13.814 1.00 78.25 180 ARG A C 1
ATOM 1359 O O . ARG A 1 180 ? -2.025 -1.307 -14.567 1.00 78.25 180 ARG A O 1
ATOM 1366 N N . ALA A 1 181 ? -0.150 -0.906 -13.339 1.00 73.31 181 ALA A N 1
ATOM 1367 C CA . ALA A 1 181 ? -0.066 0.528 -13.628 1.00 73.31 181 ALA A CA 1
ATOM 1368 C C . ALA A 1 181 ? 0.160 0.852 -15.117 1.00 73.31 181 ALA A C 1
ATOM 1370 O O . ALA A 1 181 ? 0.503 -0.058 -15.906 1.00 73.31 181 ALA A O 1
#

Secondary structure (DSSP, 8-state):
--TTHHHHHHHHHHHHHHHHHHHHHHHHHHHHHHHTHHHHHHHHHHHHHHHHHHHHHHHHHTTTHHHHHHHHHHHHHHHHHTHHHHHHHHHHHHHHHHHHHHHH-GGGSTTSS--------SSSSPPP-TTS--GGGPPPTT-----PPPTT-S--S-TT-STT--SGGGSB-TTSTT-B-

Radius of gyration: 43.99 Å; Cα contacts (8 Å, |Δi|>4): 69; chains: 1; bounding box: 132×35×89 Å

pLDDT: mean 84.23, std 10.25, range [52.34, 96.62]

Foldseek 3Di:
DVVVVVVVVVVCVVCVVVVVVVVVVVCVVVVVCVVCVVVVVCCVVVVVVVVVVVVVVCVVCVVPVVVVCVVCVVVVVVCVLCVVVVVVCVVVVVVVVVVCCCQCQLVNDPVSHRDDDDDDDDCVPPAQCAQHDPPVPDDDPPDPDDDDDDPRRDRPDDLPDPHCVDDQQNDDPSVDPPHGD

Nearest PDB structures (foldseek):
  8fee-assembly1_F  TM=5.061E-01  e=2.040E-10  Mycolicibacterium smegmatis MC2 155

Mean predicted aligned error: 15.15 Å

Sequence (181 aa):
LIDDSGPLLDSQAETTDAIKTWARSLNGITAQVVQNDPQVRALLQRGPGFAQEVSGLLQQLKPTLPILLANLTTVGQTLLTYNPAIEQLLVLFPGIIAAQQSFGLPQNSPTGLPMGDFALTISDPNPCTVGFLPSTQWRAPEDETTIDTPDGLYCKLPQDSPMNVRGARNYPCIEHPGKRA